Protein AF-A0A519LSH7-F1 (afdb_monomer)

Solvent-accessible surface area (backbone atoms only — not comparable to full-atom values): 10266 Å² total; per-residue (Å²): 122,72,65,65,55,64,77,42,41,69,60,54,48,50,54,48,48,67,55,49,52,58,50,48,66,67,56,70,69,52,74,64,78,77,59,68,81,57,55,73,75,47,74,53,95,90,42,74,41,29,46,61,58,48,53,51,51,38,50,55,50,48,53,52,47,42,74,76,41,78,84,62,64,66,69,61,57,72,27,73,67,44,49,47,54,42,46,54,48,53,52,50,55,48,48,41,50,47,50,14,57,77,70,64,43,70,60,48,69,76,54,47,55,52,58,49,51,69,35,66,81,52,42,70,40,44,44,96,89,69,48,72,40,66,66,63,48,41,53,59,36,41,74,73,79,34,49,62,69,57,49,51,50,50,54,34,50,51,56,13,34,51,48,46,55,50,50,53,61,58,53,72,71,65,74,72,85,126

Foldseek 3Di:
DVVVCVVCVVVVVVVVVVVPPVVCVVPVPPPCVPPPVFDFPDDDPNDTDGPVNLVVQLVVVLVVCCVVPVPDDVCVSPDPVNSVVSVVVVNVLRNLLVVLVVVVLFQDPVNLVVVLCV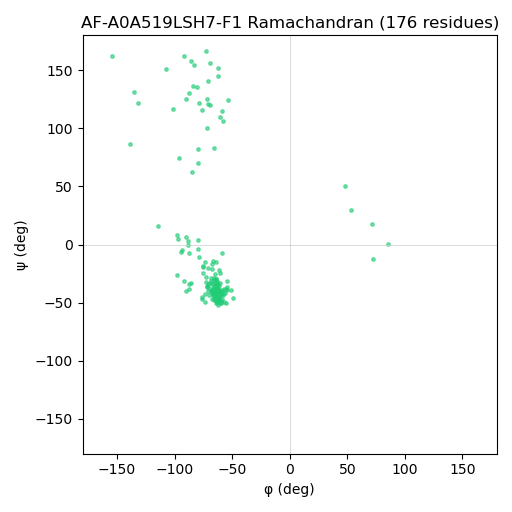PVLQVVQQDPVRDGDPVSCQVVQVVVVDGPVRVSVVSRSVSSSVVSVVVVVVVVPVPPPD

Sequence (178 aa):
MFESIRKHSKIVMILLFLLIIPSFVLVGIDSNYFSEKSPVVARVDGHKINQTDWDNAHRMETDRIRAQSPTVDPKLLDSPQSRYSTLERLVRDRVLAAAAKDMHLVTSDARLARSLQEIPAIAGLKRADGTLDAEAYRALVGSQGLTPEGFEANVRRDLSVNQVMGGVMGSAFGTDAQ

pLDDT: mean 83.53, std 12.82, range [38.56, 96.06]

Mean predicted aligned error: 13.18 Å

Radius of gyration: 25.99 Å; Cα contacts (8 Å, |Δi|>4): 100; chains: 1; bounding box: 46×79×68 Å

Secondary structure (DSSP, 8-state):
-HHHHHHTHHHHHHHHHHHHHHHHHHHTT-GGGG---PPEEEEETTEEEEHHHHHHHHHHHHHHHHHH-TTS-HHHHTSHHHHHHHHHHHHHHHHHHHHHHHTT-PPPHHHHHHHHHHSHHHHTTB-TTS-B-HHHHHHHHHTTT--HHHHHHHHHHHHHHHHHHHHHHHHTT-----

Structure (mmCIF, N/CA/C/O backbone):
data_AF-A0A519LSH7-F1
#
_entry.id   AF-A0A519LSH7-F1
#
loop_
_atom_site.group_PDB
_atom_site.id
_atom_site.type_symbol
_atom_site.label_atom_id
_atom_site.label_alt_id
_atom_site.label_comp_id
_atom_site.label_asym_id
_atom_site.label_entity_id
_atom_site.label_seq_id
_atom_site.pdbx_PDB_ins_code
_atom_site.Cartn_x
_atom_site.Cartn_y
_atom_site.Cartn_z
_atom_site.occupancy
_atom_site.B_iso_or_equiv
_atom_site.auth_seq_id
_atom_site.auth_comp_id
_atom_site.auth_asym_id
_atom_site.auth_atom_id
_atom_site.pdbx_PDB_model_num
ATOM 1 N N . MET A 1 1 ? 10.181 36.852 -50.517 1.00 54.78 1 MET A N 1
ATOM 2 C CA . MET A 1 1 ? 9.731 35.534 -50.005 1.00 54.78 1 MET A CA 1
ATOM 3 C C . MET A 1 1 ? 9.126 35.637 -48.601 1.00 54.78 1 MET A C 1
ATOM 5 O O . MET A 1 1 ? 8.050 35.096 -48.396 1.00 54.78 1 MET A O 1
ATOM 9 N N . PHE A 1 2 ? 9.719 36.401 -47.673 1.00 56.38 2 PHE A N 1
ATOM 10 C CA . PHE A 1 2 ? 9.177 36.600 -46.313 1.00 56.38 2 PHE A CA 1
ATOM 11 C C . PHE A 1 2 ? 7.958 37.553 -46.203 1.00 56.38 2 PHE A C 1
ATOM 13 O O . PHE A 1 2 ? 7.200 37.464 -45.239 1.00 56.38 2 PHE A O 1
ATOM 20 N N . GLU A 1 3 ? 7.699 38.404 -47.205 1.00 57.62 3 GLU A N 1
ATOM 21 C CA . GLU A 1 3 ? 6.577 39.366 -47.191 1.00 57.62 3 GLU A CA 1
ATOM 22 C C . GLU A 1 3 ? 5.185 38.718 -47.378 1.00 57.62 3 GLU A C 1
ATOM 24 O O . GLU A 1 3 ? 4.197 39.173 -46.801 1.00 57.62 3 GLU A O 1
ATOM 29 N N . SER A 1 4 ? 5.089 37.618 -48.144 1.00 58.78 4 SER A N 1
ATOM 30 C CA . SER A 1 4 ? 3.818 36.893 -48.360 1.00 58.78 4 SER A CA 1
ATOM 31 C C . SER A 1 4 ? 3.317 36.186 -47.098 1.00 58.78 4 SER A C 1
ATOM 33 O O . SER A 1 4 ? 2.109 36.111 -46.879 1.00 58.78 4 SER A O 1
ATOM 35 N N . ILE A 1 5 ? 4.234 35.737 -46.235 1.00 58.78 5 ILE A N 1
ATOM 36 C CA . ILE A 1 5 ? 3.901 35.094 -44.956 1.00 58.78 5 ILE A CA 1
ATOM 37 C C . ILE A 1 5 ? 3.335 36.129 -43.976 1.00 58.78 5 ILE A C 1
ATOM 39 O O . ILE A 1 5 ? 2.343 35.859 -43.303 1.00 58.78 5 ILE A O 1
ATOM 43 N N . ARG A 1 6 ? 3.891 37.350 -43.937 1.00 62.34 6 ARG A N 1
ATOM 44 C CA . ARG A 1 6 ? 3.362 38.432 -43.085 1.00 62.34 6 ARG A CA 1
ATOM 45 C C . ARG A 1 6 ? 1.983 38.917 -43.532 1.00 62.34 6 ARG A C 1
ATOM 47 O O . ARG A 1 6 ? 1.118 39.111 -42.682 1.00 62.34 6 ARG A O 1
ATOM 54 N N . LYS A 1 7 ? 1.748 39.062 -44.842 1.00 64.50 7 LYS A N 1
ATOM 55 C CA . LYS A 1 7 ? 0.485 39.600 -45.382 1.00 64.50 7 LYS A CA 1
ATOM 56 C C . LYS A 1 7 ? -0.724 38.672 -45.178 1.00 64.50 7 LYS A C 1
ATOM 58 O O . LYS A 1 7 ? -1.836 39.165 -45.016 1.00 64.50 7 LYS A O 1
ATOM 63 N N . HIS A 1 8 ? -0.515 37.354 -45.111 1.00 64.69 8 HIS A N 1
ATOM 64 C CA . HIS A 1 8 ? -1.579 36.363 -44.871 1.00 64.69 8 HIS A CA 1
ATOM 65 C C . HIS A 1 8 ? -1.445 35.609 -43.539 1.00 64.69 8 HIS A C 1
ATOM 67 O O . HIS A 1 8 ? -2.131 34.610 -43.332 1.00 64.69 8 HIS A O 1
ATOM 73 N N . SER A 1 9 ? -0.623 36.109 -42.609 1.00 71.00 9 SER A N 1
ATOM 74 C CA . SER A 1 9 ? -0.296 35.445 -41.337 1.00 71.00 9 SER A CA 1
ATOM 75 C C . SER A 1 9 ? -1.533 34.998 -40.542 1.00 71.00 9 SER A C 1
ATOM 77 O O . SER A 1 9 ? -1.563 33.884 -40.034 1.00 71.00 9 SER A O 1
ATOM 79 N N . LYS A 1 10 ? -2.615 35.794 -40.520 1.00 74.81 10 LYS A N 1
ATOM 80 C CA . LYS A 1 10 ? -3.874 35.406 -39.852 1.00 74.81 10 LYS A CA 1
ATOM 81 C C . LYS A 1 10 ? -4.586 34.225 -40.522 1.00 74.81 10 LYS A C 1
ATOM 83 O O . LYS A 1 10 ? -5.117 33.375 -39.822 1.00 74.81 10 LYS A O 1
ATOM 88 N N . ILE A 1 11 ? -4.595 34.161 -41.853 1.00 81.75 11 ILE A N 1
ATOM 89 C CA . ILE A 1 11 ? -5.261 33.086 -42.609 1.00 81.75 11 ILE A CA 1
ATOM 90 C C . ILE A 1 11 ? -4.449 31.796 -42.491 1.00 81.75 11 ILE A C 1
ATOM 92 O O . ILE A 1 11 ? -5.011 30.736 -42.238 1.00 81.75 11 ILE A O 1
ATOM 96 N N . VAL A 1 12 ? -3.121 31.906 -42.594 1.00 81.56 12 VAL A N 1
ATOM 97 C CA . VAL A 1 12 ? -2.200 30.787 -42.363 1.00 81.56 12 VAL A CA 1
ATOM 98 C C . VAL A 1 12 ? -2.338 30.277 -40.929 1.00 81.56 12 VAL A C 1
ATOM 100 O O . VAL A 1 12 ? -2.448 29.076 -40.731 1.00 81.56 12 VAL A O 1
ATOM 103 N N . MET A 1 13 ? -2.419 31.170 -39.939 1.00 78.62 13 MET A N 1
ATOM 104 C CA . MET A 1 13 ? -2.617 30.811 -38.534 1.00 78.62 13 MET A CA 1
ATOM 105 C C . MET A 1 13 ? -3.955 30.106 -38.295 1.00 78.62 13 MET A C 1
ATOM 107 O O . MET A 1 13 ? -3.967 29.097 -37.603 1.00 78.62 13 MET A O 1
ATOM 111 N N . ILE A 1 14 ? -5.058 30.583 -38.887 1.00 84.88 14 ILE A N 1
ATOM 112 C CA . ILE A 1 14 ? -6.377 29.932 -38.783 1.00 84.88 14 ILE A CA 1
ATOM 113 C C . ILE A 1 14 ? -6.346 28.537 -39.413 1.00 84.88 14 ILE A C 1
ATOM 115 O O . ILE A 1 14 ? -6.829 27.588 -38.802 1.00 84.88 14 ILE A O 1
ATOM 119 N N . LEU A 1 15 ? -5.750 28.393 -40.599 1.00 85.44 15 LEU A N 1
ATOM 120 C CA . LEU A 1 15 ? -5.627 27.104 -41.282 1.00 85.44 15 LEU A CA 1
ATOM 121 C C . LEU A 1 15 ? -4.774 26.124 -40.463 1.00 85.44 15 LEU A C 1
ATOM 123 O O . LEU A 1 15 ? -5.136 24.961 -40.313 1.00 85.44 15 LEU A O 1
ATOM 127 N N . LEU A 1 16 ? -3.683 26.610 -39.869 1.00 82.44 16 LEU A N 1
ATOM 128 C CA . LEU A 1 16 ? -2.799 25.821 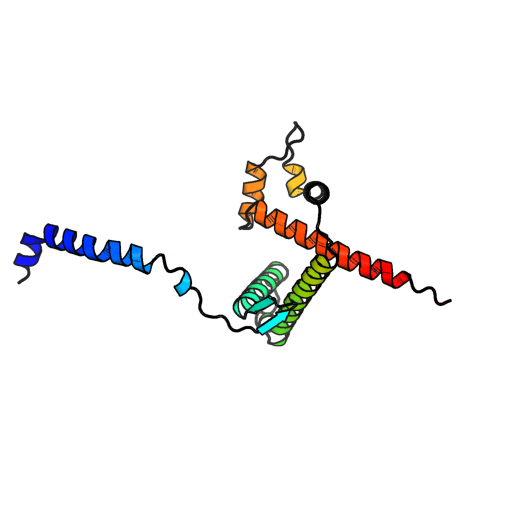-39.013 1.00 82.44 16 LEU A CA 1
ATOM 129 C C . LEU A 1 16 ? -3.502 25.403 -37.709 1.00 82.44 16 LEU A C 1
ATOM 131 O O . LEU A 1 16 ? -3.392 24.252 -37.299 1.00 82.44 16 LEU A O 1
ATOM 135 N N . PHE A 1 17 ? -4.298 26.292 -37.106 1.00 83.75 17 PHE A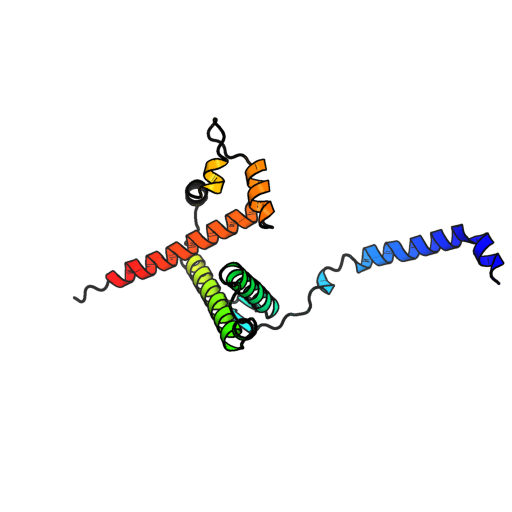 N 1
ATOM 136 C CA . PHE A 1 17 ? -5.130 25.982 -35.936 1.00 83.75 17 PHE A CA 1
ATOM 137 C C . PHE A 1 17 ? -6.189 24.920 -36.251 1.00 83.75 17 PHE A C 1
ATOM 139 O O . PHE A 1 17 ? -6.361 23.968 -35.489 1.00 83.75 17 PHE A O 1
ATOM 146 N N . LEU A 1 18 ? -6.862 25.061 -37.397 1.00 86.94 18 LEU A N 1
ATOM 147 C CA . LEU A 1 18 ? -7.872 24.121 -37.881 1.00 86.94 18 LEU A CA 1
ATOM 148 C C . LEU A 1 18 ? -7.272 22.747 -38.209 1.00 86.94 18 LEU A C 1
ATOM 150 O O . LEU A 1 18 ? -7.986 21.757 -38.171 1.00 86.94 18 LEU A O 1
ATOM 154 N N . LEU A 1 19 ? -5.979 22.667 -38.524 1.00 85.19 19 LEU A N 1
ATOM 155 C CA . LEU A 1 19 ? -5.299 21.405 -38.817 1.00 85.19 19 LEU A CA 1
ATOM 156 C C . LEU A 1 19 ? -4.748 20.736 -37.547 1.00 85.19 19 LEU A C 1
ATOM 158 O O . LEU A 1 19 ? -4.845 19.520 -37.396 1.00 85.19 19 LEU A O 1
ATOM 162 N N . ILE A 1 20 ? -4.217 21.521 -36.606 1.00 83.38 20 ILE A N 1
ATOM 163 C CA . ILE A 1 20 ? -3.620 21.010 -35.365 1.00 83.38 20 ILE A CA 1
ATOM 164 C C . ILE A 1 20 ? -4.685 20.512 -34.383 1.00 83.38 20 ILE A C 1
ATOM 166 O O . ILE A 1 20 ? -4.563 19.400 -33.873 1.00 83.38 20 ILE A O 1
ATOM 170 N N . ILE A 1 21 ? -5.734 21.298 -34.112 1.00 82.88 21 ILE A N 1
ATOM 171 C CA . ILE A 1 21 ? -6.714 20.955 -33.065 1.00 82.88 21 ILE A CA 1
ATOM 172 C C . ILE A 1 21 ? -7.410 19.611 -33.330 1.00 82.88 21 ILE A C 1
ATOM 174 O O . ILE A 1 21 ? -7.419 18.779 -32.421 1.00 82.88 21 ILE A O 1
ATOM 178 N N . PRO A 1 22 ? -7.940 19.326 -34.535 1.00 81.62 22 PRO A N 1
ATOM 179 C CA . PRO A 1 22 ? -8.560 18.034 -34.808 1.00 81.62 22 PRO A CA 1
ATOM 180 C C . PRO A 1 22 ? -7.563 16.882 -34.711 1.00 81.62 22 PRO A C 1
ATOM 182 O O . PRO A 1 22 ? -7.931 15.811 -34.247 1.00 81.62 22 PRO A O 1
ATOM 185 N N . SER A 1 23 ? -6.293 17.096 -35.070 1.00 79.31 23 SER A N 1
ATOM 186 C CA . SER A 1 23 ? -5.260 16.070 -34.913 1.00 79.31 23 SER A CA 1
ATOM 187 C C . SER A 1 23 ? -5.028 15.715 -33.441 1.00 79.31 23 SER A C 1
ATOM 189 O O . SER A 1 23 ? -4.897 14.538 -33.125 1.00 79.31 23 SER A O 1
ATOM 191 N N . PHE A 1 24 ? -5.024 16.692 -32.526 1.00 75.94 24 PHE A N 1
ATOM 192 C CA . PHE A 1 24 ? -4.898 16.429 -31.085 1.00 75.94 24 PHE A CA 1
ATOM 193 C C . PHE A 1 24 ? -6.163 15.813 -30.482 1.00 75.94 24 PHE A C 1
ATOM 195 O O . PHE A 1 24 ? -6.058 14.954 -29.611 1.00 75.94 24 PHE A O 1
ATOM 202 N N . VAL A 1 25 ? -7.349 16.203 -30.955 1.00 74.25 25 VAL A N 1
ATOM 203 C CA . VAL A 1 25 ? -8.622 15.622 -30.501 1.00 74.25 25 VAL A CA 1
ATOM 204 C C . VAL A 1 25 ? -8.825 14.205 -31.034 1.00 74.25 25 VAL A C 1
ATOM 206 O O . VAL A 1 25 ? -9.483 13.432 -30.364 1.00 74.25 25 VAL A O 1
ATOM 209 N N . LEU A 1 26 ? -8.270 13.838 -32.194 1.00 71.19 26 LEU A N 1
ATOM 210 C CA . LEU A 1 26 ? -8.368 12.478 -32.741 1.00 71.19 26 LEU A CA 1
ATOM 211 C C . LEU A 1 26 ? -7.261 11.544 -32.226 1.00 71.19 26 LEU A C 1
ATOM 213 O O . LEU A 1 26 ? -7.519 10.362 -32.036 1.00 71.19 26 LEU A O 1
ATOM 217 N N . VAL A 1 27 ? -6.049 12.055 -31.978 1.00 68.94 27 VAL A N 1
ATOM 218 C CA . VAL A 1 27 ? -4.899 11.250 -31.512 1.00 68.94 27 VAL A CA 1
ATOM 219 C C . VAL A 1 27 ? -4.786 11.215 -29.979 1.00 68.94 27 VAL A C 1
ATOM 221 O O . VAL A 1 27 ? -4.356 10.214 -29.418 1.00 68.94 27 VAL A O 1
ATOM 224 N N . GLY A 1 28 ? -5.187 12.274 -29.268 1.00 56.06 28 GLY A N 1
ATOM 225 C CA . GLY A 1 28 ? -4.998 12.406 -27.814 1.00 56.06 28 GLY A CA 1
ATOM 226 C C . GLY A 1 28 ? -5.991 11.638 -26.932 1.00 56.06 28 GLY A C 1
ATOM 227 O O . GLY A 1 28 ? -5.772 11.533 -25.729 1.00 56.06 28 GLY A O 1
ATOM 228 N N . ILE A 1 29 ? -7.069 11.101 -27.507 1.00 59.69 29 ILE A N 1
ATOM 229 C CA . ILE A 1 29 ? -8.067 10.256 -26.815 1.00 59.69 29 ILE A CA 1
ATOM 230 C C . ILE A 1 29 ? -7.780 8.763 -26.949 1.00 59.69 29 ILE A C 1
ATOM 232 O O . ILE A 1 29 ? -8.451 7.961 -26.300 1.00 59.69 29 ILE A O 1
ATOM 236 N N . ASP A 1 30 ? -6.784 8.379 -27.749 1.00 50.44 30 ASP A N 1
ATOM 237 C CA . ASP A 1 30 ? -6.386 6.984 -27.864 1.00 50.44 30 ASP A CA 1
ATOM 238 C C . ASP A 1 30 ? -5.511 6.611 -26.656 1.00 50.44 30 ASP A C 1
ATOM 240 O O . ASP A 1 30 ? -4.278 6.618 -26.678 1.00 50.44 30 ASP A O 1
ATOM 244 N N . SER A 1 31 ? -6.184 6.306 -25.545 1.00 54.75 31 SER A N 1
ATOM 245 C CA . SER A 1 31 ? -5.594 5.835 -24.285 1.00 54.75 31 SER A CA 1
ATOM 246 C C . SER A 1 31 ? -4.786 4.536 -24.438 1.00 54.75 31 SER A C 1
ATOM 248 O O . SER A 1 31 ? -4.068 4.139 -23.519 1.00 54.75 31 SER A O 1
ATOM 250 N N . ASN A 1 32 ? -4.831 3.905 -25.615 1.00 55.44 32 ASN A N 1
ATOM 251 C CA . ASN A 1 32 ? -4.043 2.731 -25.965 1.00 55.44 32 ASN A CA 1
ATOM 252 C C . ASN A 1 32 ? -2.556 3.008 -26.227 1.00 55.44 32 ASN A C 1
ATOM 254 O O . ASN A 1 32 ? -1.775 2.058 -26.198 1.00 55.44 32 ASN A O 1
ATOM 258 N N . TYR A 1 33 ? -2.123 4.259 -26.425 1.00 53.94 33 TYR A N 1
ATOM 259 C CA . TYR A 1 33 ? -0.692 4.559 -26.602 1.00 53.94 33 TYR A CA 1
ATOM 260 C C . TYR A 1 33 ? 0.151 4.312 -25.339 1.00 53.94 33 TYR A C 1
ATOM 262 O O . TYR A 1 33 ? 1.351 4.076 -25.448 1.00 53.94 33 TYR A O 1
ATOM 270 N N . PHE A 1 34 ? -0.465 4.292 -24.149 1.00 53.97 34 PHE A N 1
ATOM 271 C CA . PHE A 1 34 ? 0.206 3.926 -22.893 1.00 53.97 34 PHE A CA 1
ATOM 272 C C . PHE A 1 34 ? 0.168 2.422 -22.587 1.00 53.97 34 PHE A C 1
ATOM 274 O O . PHE A 1 34 ? 0.736 1.984 -21.587 1.00 53.97 34 PHE A O 1
ATOM 281 N N . SER A 1 35 ? -0.457 1.605 -23.441 1.00 55.53 35 SER A N 1
ATOM 282 C CA . SER A 1 35 ? -0.381 0.147 -23.339 1.00 55.53 35 SER A CA 1
ATOM 283 C C . SER A 1 35 ? 0.880 -0.359 -24.037 1.00 55.53 35 SER A C 1
ATOM 285 O O . SER A 1 35 ? 0.834 -1.133 -24.995 1.00 55.53 35 SER A O 1
ATOM 287 N N . GLU A 1 36 ? 2.045 0.046 -23.535 1.00 56.03 36 GLU A N 1
ATOM 288 C CA . GLU A 1 36 ? 3.209 -0.814 -23.693 1.00 56.03 36 GLU A CA 1
ATOM 289 C C . GLU A 1 36 ? 2.825 -2.134 -23.008 1.00 56.03 36 GLU A C 1
ATOM 291 O O . GLU A 1 36 ? 2.489 -2.152 -21.821 1.00 56.03 36 GLU A O 1
ATOM 296 N N . LYS A 1 37 ? 2.712 -3.227 -23.778 1.00 66.12 37 LYS A N 1
ATOM 297 C CA . LYS A 1 37 ? 2.317 -4.544 -23.259 1.00 66.12 37 LYS A CA 1
ATOM 298 C C . LYS A 1 37 ? 3.412 -5.037 -22.319 1.00 66.12 37 LYS A C 1
ATOM 300 O O . LYS A 1 37 ? 4.294 -5.787 -22.725 1.00 66.12 37 LYS A O 1
ATOM 305 N N . SER A 1 38 ? 3.353 -4.582 -21.073 1.00 78.94 38 SER A N 1
ATOM 306 C CA . SER A 1 38 ? 4.258 -4.977 -20.009 1.00 78.94 38 SER A CA 1
ATOM 307 C C . SER A 1 38 ? 4.254 -6.506 -19.909 1.00 78.94 38 SER A C 1
ATOM 309 O O . SER A 1 38 ? 3.171 -7.102 -19.825 1.00 78.94 38 SER A O 1
ATOM 311 N N . PRO A 1 39 ? 5.419 -7.171 -20.003 1.00 89.50 39 PRO A N 1
ATOM 312 C CA . PRO A 1 39 ? 5.473 -8.624 -20.025 1.00 89.50 39 PRO A CA 1
ATOM 313 C C . PRO A 1 39 ? 4.931 -9.203 -18.717 1.00 89.50 39 PRO A C 1
ATOM 315 O O . PRO A 1 39 ? 5.102 -8.634 -17.640 1.00 89.50 39 PRO A O 1
ATOM 318 N N . VAL A 1 40 ? 4.258 -10.348 -18.814 1.00 92.12 40 VAL A N 1
ATOM 319 C CA . VAL A 1 40 ? 3.707 -11.047 -17.648 1.00 92.12 40 VAL A CA 1
ATOM 320 C C . VAL A 1 40 ? 4.832 -11.809 -16.961 1.00 92.12 40 VAL A C 1
ATOM 322 O O . VAL A 1 40 ? 5.447 -12.672 -17.583 1.00 92.12 40 VAL A O 1
ATOM 325 N N . VAL A 1 41 ? 5.066 -11.522 -15.683 1.00 93.19 41 VAL A N 1
ATOM 326 C CA . VAL A 1 41 ? 6.116 -12.167 -14.879 1.00 93.19 41 VAL A CA 1
ATOM 327 C C . VAL A 1 41 ? 5.578 -13.300 -14.012 1.00 93.19 41 VAL A C 1
ATOM 329 O O . VAL A 1 41 ? 6.302 -14.240 -13.705 1.00 93.19 41 VAL A O 1
ATOM 332 N N . ALA A 1 42 ? 4.295 -13.248 -13.648 1.00 92.25 42 ALA A N 1
ATOM 333 C CA . ALA A 1 42 ? 3.615 -14.305 -12.908 1.00 92.25 42 ALA A CA 1
ATOM 334 C C . ALA A 1 42 ? 2.103 -14.289 -13.179 1.00 92.25 42 ALA A C 1
ATOM 336 O O . ALA A 1 42 ? 1.538 -13.294 -13.642 1.00 92.25 42 ALA A O 1
ATOM 337 N N . ARG A 1 43 ? 1.422 -15.397 -12.876 1.00 92.69 43 ARG A N 1
ATOM 338 C CA . ARG A 1 43 ? -0.040 -15.494 -12.929 1.00 92.69 43 ARG A CA 1
ATOM 339 C C . ARG A 1 43 ? -0.556 -16.206 -11.684 1.00 92.69 43 ARG A C 1
ATOM 341 O O . ARG A 1 43 ? -0.074 -17.282 -11.355 1.00 92.69 43 ARG A O 1
ATOM 348 N N . VAL A 1 44 ? -1.559 -15.621 -11.039 1.00 92.38 44 VAL A N 1
ATOM 349 C CA . VAL A 1 44 ? -2.202 -16.156 -9.833 1.00 92.38 44 VAL A CA 1
ATOM 350 C C . VAL A 1 44 ? -3.709 -16.107 -10.032 1.00 92.38 44 VAL A C 1
ATOM 352 O O . VAL A 1 44 ? -4.247 -15.033 -10.291 1.00 92.38 44 VAL A O 1
ATOM 355 N N . ASP A 1 45 ? -4.382 -17.257 -9.945 1.00 89.06 45 ASP A N 1
ATOM 356 C CA . ASP A 1 45 ? -5.841 -17.362 -10.116 1.00 89.06 45 ASP A CA 1
ATOM 357 C C . ASP A 1 45 ? -6.352 -16.610 -11.370 1.00 89.06 45 ASP A C 1
ATOM 359 O O . ASP A 1 45 ? -7.166 -15.692 -11.317 1.00 89.06 45 ASP A O 1
ATOM 363 N N . GLY A 1 46 ? -5.729 -16.868 -12.525 1.00 86.75 46 GLY A N 1
ATOM 364 C CA . GLY A 1 46 ? -6.062 -16.192 -13.788 1.00 86.75 46 GLY A CA 1
ATOM 365 C C . GLY A 1 46 ? -5.626 -14.720 -13.906 1.00 86.75 46 GLY A C 1
ATOM 366 O O . GLY A 1 46 ? -5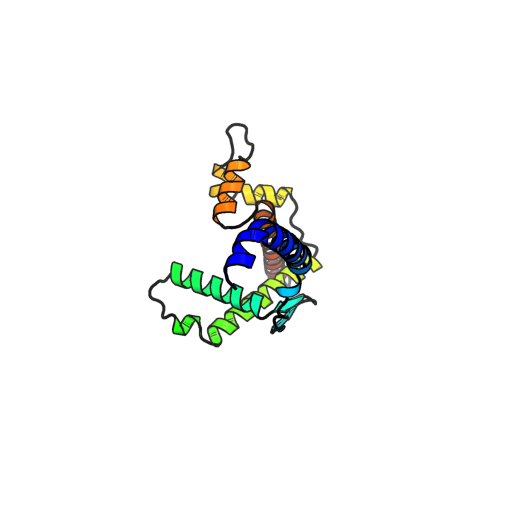.579 -14.197 -15.022 1.00 86.75 46 GLY A O 1
ATOM 367 N N . HIS A 1 47 ? -5.215 -14.065 -12.817 1.00 88.44 47 HIS A N 1
ATOM 368 C CA . HIS A 1 47 ? -4.756 -12.677 -12.814 1.00 88.44 47 HIS A CA 1
ATOM 369 C C . HIS A 1 47 ? -3.263 -12.589 -13.107 1.00 88.44 47 HIS A C 1
ATOM 371 O O . HIS A 1 47 ? -2.448 -13.289 -12.510 1.00 88.44 47 HIS A O 1
ATOM 377 N N . LYS A 1 48 ? -2.908 -11.724 -14.055 1.00 92.06 48 LYS A N 1
ATOM 378 C CA . LYS A 1 48 ? -1.525 -11.493 -14.473 1.00 92.06 48 LYS A CA 1
ATOM 379 C C . LYS A 1 48 ? -0.870 -10.483 -13.534 1.00 92.06 48 LYS A C 1
ATOM 381 O O . LYS A 1 48 ? -1.486 -9.470 -13.219 1.00 92.06 48 LYS A O 1
ATOM 386 N N . ILE A 1 49 ? 0.365 -10.763 -13.138 1.00 92.38 49 ILE A N 1
ATOM 387 C CA . ILE A 1 49 ? 1.287 -9.792 -12.550 1.00 92.38 49 ILE A CA 1
ATOM 388 C C . ILE A 1 49 ? 2.238 -9.402 -13.675 1.00 92.38 49 ILE A C 1
ATOM 390 O O . ILE A 1 49 ? 2.934 -10.266 -14.218 1.00 92.38 49 ILE A O 1
ATOM 394 N N . ASN A 1 50 ? 2.219 -8.134 -14.070 1.00 94.50 50 ASN A N 1
ATOM 395 C CA . ASN A 1 50 ? 3.078 -7.635 -15.136 1.00 94.50 50 ASN A CA 1
ATOM 396 C C . ASN A 1 50 ? 4.387 -7.090 -14.561 1.00 94.50 50 ASN A C 1
ATOM 398 O O . ASN A 1 50 ? 4.481 -6.770 -13.375 1.00 94.50 50 ASN A O 1
ATOM 402 N N . GLN A 1 51 ? 5.391 -6.940 -15.417 1.00 92.19 51 GLN A N 1
ATOM 403 C CA . GLN A 1 51 ? 6.686 -6.368 -15.057 1.00 92.19 51 GLN A CA 1
ATOM 404 C C . GLN A 1 51 ? 6.533 -4.986 -14.408 1.00 92.19 51 GLN A C 1
ATOM 406 O O . GLN A 1 51 ? 7.170 -4.701 -13.402 1.00 92.19 51 GLN A O 1
ATOM 411 N N . THR A 1 52 ? 5.607 -4.167 -14.907 1.00 92.62 52 THR A N 1
ATOM 412 C CA . THR A 1 52 ? 5.318 -2.834 -14.358 1.00 92.62 52 THR A CA 1
ATOM 413 C C . THR A 1 52 ? 4.759 -2.901 -12.937 1.00 92.62 52 THR A C 1
ATOM 415 O O . THR A 1 52 ? 5.130 -2.081 -12.100 1.00 92.62 52 THR A O 1
ATOM 418 N N . ASP A 1 53 ? 3.903 -3.883 -12.639 1.00 92.00 53 ASP A N 1
ATOM 419 C CA . ASP A 1 53 ? 3.352 -4.078 -11.292 1.00 92.00 53 ASP A CA 1
ATOM 420 C C . ASP A 1 53 ? 4.468 -4.452 -10.314 1.00 92.00 53 ASP A C 1
ATOM 422 O O . ASP A 1 53 ? 4.557 -3.910 -9.210 1.00 92.00 53 ASP A O 1
ATOM 426 N N . TRP A 1 54 ? 5.357 -5.343 -10.753 1.00 94.69 54 TRP A N 1
ATOM 427 C CA . TRP A 1 54 ? 6.512 -5.768 -9.977 1.00 94.69 54 TRP A CA 1
ATOM 428 C C . TRP A 1 54 ? 7.511 -4.633 -9.739 1.00 94.69 54 TRP A C 1
ATOM 430 O O . TRP A 1 54 ? 7.905 -4.406 -8.595 1.00 94.69 54 TRP A O 1
ATOM 440 N N . ASP A 1 55 ? 7.869 -3.875 -10.776 1.00 93.62 55 ASP A N 1
ATOM 441 C CA . ASP A 1 55 ? 8.794 -2.746 -10.660 1.00 93.62 55 ASP A CA 1
ATOM 442 C C . ASP A 1 55 ? 8.238 -1.644 -9.750 1.00 93.62 55 ASP A C 1
ATOM 444 O O . ASP A 1 55 ? 8.972 -1.082 -8.934 1.00 93.62 55 ASP A O 1
ATOM 448 N N . ASN A 1 56 ? 6.936 -1.356 -9.837 1.00 93.50 56 ASN A N 1
ATOM 449 C CA . ASN A 1 56 ? 6.285 -0.391 -8.955 1.00 93.50 56 ASN A CA 1
ATOM 450 C C . ASN A 1 56 ? 6.277 -0.872 -7.500 1.00 93.50 56 ASN A C 1
ATOM 452 O O . ASN A 1 56 ? 6.631 -0.104 -6.606 1.00 93.50 56 ASN A O 1
ATOM 456 N N . ALA A 1 57 ? 5.936 -2.139 -7.253 1.00 93.44 57 ALA A N 1
ATOM 457 C CA . ALA A 1 57 ? 5.967 -2.704 -5.907 1.00 93.44 57 ALA A CA 1
ATOM 458 C C . ALA A 1 57 ? 7.378 -2.708 -5.314 1.00 93.44 57 ALA A C 1
ATOM 460 O O . ALA A 1 57 ? 7.548 -2.417 -4.131 1.00 93.44 57 ALA A O 1
ATOM 461 N N . HIS A 1 58 ? 8.385 -3.000 -6.138 1.00 96.06 58 HIS A N 1
ATOM 462 C CA . HIS A 1 58 ? 9.779 -2.996 -5.719 1.00 96.06 58 HIS A CA 1
ATOM 463 C C . HIS A 1 58 ? 10.248 -1.587 -5.369 1.00 96.06 58 HIS A C 1
ATOM 465 O O . HIS A 1 58 ? 10.859 -1.383 -4.32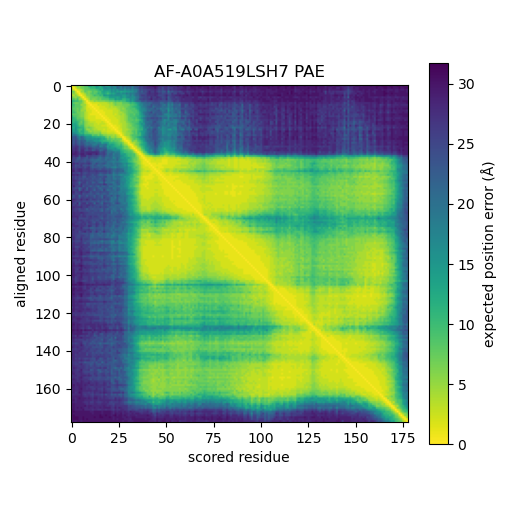5 1.00 96.06 58 HIS A O 1
ATOM 471 N N . ARG A 1 59 ? 9.890 -0.594 -6.193 1.00 93.88 59 ARG A N 1
ATOM 472 C CA . ARG A 1 59 ? 10.170 0.816 -5.908 1.00 93.88 59 ARG A CA 1
ATOM 473 C C . ARG A 1 59 ? 9.572 1.239 -4.567 1.00 93.88 59 ARG A C 1
ATOM 475 O O . ARG A 1 59 ? 10.293 1.774 -3.735 1.00 93.88 59 ARG A O 1
ATOM 482 N N . MET A 1 60 ? 8.292 0.943 -4.336 1.00 92.44 60 MET A N 1
ATOM 483 C CA . MET A 1 60 ? 7.610 1.282 -3.082 1.00 92.44 60 MET A CA 1
ATOM 484 C C . MET A 1 60 ? 8.259 0.619 -1.859 1.00 92.44 60 MET A C 1
ATOM 486 O O . MET A 1 60 ? 8.411 1.263 -0.823 1.00 92.44 60 MET A O 1
ATOM 490 N N . GLU A 1 61 ? 8.647 -0.654 -1.973 1.00 92.00 61 GLU A N 1
ATOM 491 C CA . GLU A 1 61 ? 9.321 -1.389 -0.896 1.00 92.00 61 GLU A CA 1
ATOM 492 C C . GLU A 1 61 ? 10.679 -0.765 -0.568 1.00 92.00 61 GLU A C 1
ATOM 494 O O . GLU A 1 61 ? 10.979 -0.442 0.580 1.00 92.00 61 GLU A O 1
ATOM 499 N N . THR A 1 62 ? 11.480 -0.528 -1.599 1.00 93.62 62 THR A N 1
ATOM 500 C CA . THR A 1 62 ? 12.802 0.073 -1.482 1.00 93.62 62 THR A CA 1
ATOM 501 C C . THR A 1 62 ? 12.720 1.493 -0.910 1.00 93.62 62 THR A C 1
ATOM 503 O O . THR A 1 62 ? 13.493 1.835 -0.015 1.00 93.62 62 THR A O 1
ATOM 506 N N . ASP A 1 63 ? 11.761 2.310 -1.350 1.00 92.19 63 ASP A N 1
ATOM 507 C CA . ASP A 1 63 ? 11.543 3.661 -0.819 1.00 92.19 63 ASP A CA 1
ATOM 508 C C . ASP A 1 63 ? 11.139 3.626 0.662 1.00 92.19 63 ASP A C 1
ATOM 510 O O . ASP A 1 63 ? 11.658 4.407 1.465 1.00 92.19 63 ASP A O 1
ATOM 514 N N . ARG A 1 64 ? 10.286 2.671 1.059 1.00 91.12 64 ARG A N 1
ATOM 515 C CA . ARG A 1 64 ? 9.928 2.443 2.465 1.00 91.12 64 ARG A CA 1
ATOM 516 C C . ARG A 1 64 ? 11.146 2.056 3.303 1.00 91.12 64 ARG A C 1
ATOM 518 O O . ARG A 1 64 ? 11.333 2.617 4.381 1.00 91.12 64 ARG A O 1
ATOM 525 N N . ILE A 1 65 ? 11.974 1.128 2.823 1.00 92.38 65 ILE A N 1
ATOM 526 C CA . ILE A 1 65 ? 13.182 0.695 3.538 1.00 92.38 65 ILE A CA 1
ATOM 527 C C . ILE A 1 65 ? 14.151 1.867 3.701 1.00 92.38 65 ILE A C 1
ATOM 529 O O . ILE A 1 65 ? 14.644 2.089 4.803 1.00 92.38 65 ILE A O 1
ATOM 533 N N . ARG A 1 66 ? 14.376 2.667 2.651 1.00 91.31 66 ARG A N 1
ATOM 534 C CA . ARG A 1 66 ? 15.236 3.860 2.733 1.00 91.31 66 ARG A CA 1
ATOM 535 C C . ARG A 1 66 ? 14.699 4.898 3.719 1.00 91.31 66 ARG A C 1
ATOM 537 O O . ARG A 1 66 ? 15.485 5.507 4.437 1.00 91.31 66 ARG A O 1
ATOM 544 N N . ALA A 1 67 ? 13.379 5.088 3.778 1.00 91.56 67 ALA A N 1
ATOM 545 C CA . ALA A 1 67 ? 12.753 6.001 4.734 1.00 91.56 67 ALA A CA 1
ATOM 546 C C . ALA A 1 67 ? 12.918 5.532 6.193 1.00 91.56 67 ALA A C 1
ATOM 548 O O . ALA A 1 67 ? 13.048 6.359 7.091 1.00 91.56 67 ALA A O 1
ATOM 549 N N . GLN A 1 68 ? 12.929 4.216 6.433 1.00 92.50 68 GLN A N 1
ATOM 550 C CA . GLN A 1 68 ? 13.091 3.625 7.768 1.00 92.50 68 GLN A CA 1
ATOM 551 C C . GLN A 1 68 ? 14.560 3.448 8.181 1.00 92.50 68 GLN A C 1
ATOM 553 O O . GLN A 1 68 ? 14.887 3.550 9.361 1.00 92.50 68 GLN A O 1
ATOM 558 N N . SER A 1 69 ? 15.448 3.176 7.225 1.00 91.38 69 SER A N 1
ATOM 559 C CA . SER A 1 69 ? 16.876 2.955 7.442 1.00 91.38 69 SER A CA 1
ATOM 560 C C . SER A 1 69 ? 17.696 3.639 6.339 1.00 91.38 69 SER A C 1
ATOM 562 O O . SER A 1 69 ? 18.066 3.012 5.344 1.00 91.38 69 SER A O 1
ATOM 564 N N . PRO A 1 70 ? 18.025 4.934 6.510 1.00 86.81 70 PRO A N 1
ATOM 565 C CA . PRO A 1 70 ? 18.782 5.698 5.514 1.00 86.81 70 PRO A CA 1
ATOM 566 C C . PRO A 1 70 ? 20.215 5.191 5.285 1.00 86.81 70 PRO A C 1
ATOM 568 O O . PRO A 1 70 ? 20.864 5.587 4.323 1.00 86.81 70 PRO A O 1
ATOM 571 N N . THR A 1 71 ? 20.729 4.346 6.182 1.00 90.25 71 THR A N 1
ATOM 572 C CA . THR A 1 71 ? 22.105 3.825 6.173 1.00 90.25 71 THR A CA 1
ATOM 573 C C . THR A 1 71 ? 22.284 2.561 5.334 1.00 90.25 71 THR A C 1
ATOM 575 O O . THR A 1 71 ? 23.406 2.078 5.200 1.00 90.25 71 THR A O 1
ATOM 578 N N . VAL A 1 72 ? 21.200 1.975 4.822 1.00 89.12 72 VAL A N 1
ATOM 579 C CA . VAL A 1 72 ? 21.252 0.742 4.028 1.00 89.12 72 VAL A CA 1
ATOM 580 C C . VAL A 1 72 ? 21.880 1.008 2.652 1.00 89.12 72 VAL A C 1
ATOM 582 O O . VAL A 1 72 ? 21.599 2.027 2.024 1.00 89.12 72 VAL A O 1
ATOM 585 N N . ASP A 1 73 ? 22.712 0.080 2.164 1.00 89.75 73 ASP A N 1
ATOM 586 C CA . ASP A 1 73 ? 23.324 0.186 0.832 1.00 89.75 73 ASP A CA 1
ATOM 587 C C . ASP A 1 73 ? 22.255 0.011 -0.270 1.00 89.75 73 ASP A C 1
ATOM 589 O O . ASP A 1 73 ? 21.647 -1.064 -0.362 1.00 89.75 73 ASP A O 1
ATOM 593 N N . PRO A 1 74 ? 22.042 1.014 -1.148 1.00 86.00 74 PRO A N 1
ATOM 594 C CA . PRO A 1 74 ? 21.092 0.916 -2.255 1.00 86.00 74 PRO A CA 1
ATOM 595 C C . PRO A 1 74 ? 21.323 -0.296 -3.164 1.00 86.00 74 PRO A C 1
ATOM 597 O O . PRO A 1 74 ? 20.362 -0.869 -3.674 1.00 86.00 74 PRO A O 1
ATOM 600 N N . LYS A 1 75 ? 22.575 -0.743 -3.333 1.00 89.00 75 LYS A N 1
ATOM 601 C CA . LYS A 1 75 ? 22.899 -1.892 -4.194 1.00 89.00 75 LYS A CA 1
ATOM 602 C C . LYS A 1 75 ? 22.329 -3.207 -3.674 1.00 89.00 75 LYS A C 1
ATOM 604 O O . LYS A 1 75 ? 22.041 -4.100 -4.468 1.00 89.00 75 LYS A O 1
ATOM 609 N N . LEU A 1 76 ? 22.166 -3.337 -2.357 1.00 89.50 76 LEU A N 1
ATOM 610 C CA . LEU A 1 76 ? 21.539 -4.516 -1.761 1.00 89.50 76 LEU A CA 1
ATOM 611 C C . LEU A 1 76 ? 20.033 -4.524 -2.028 1.00 89.50 76 LEU A C 1
ATOM 613 O O . LEU A 1 76 ? 19.466 -5.586 -2.296 1.00 89.50 76 LEU A O 1
ATOM 617 N N . LEU A 1 77 ? 19.405 -3.344 -2.020 1.00 90.19 77 LEU A N 1
ATOM 618 C CA . LEU A 1 77 ? 17.978 -3.198 -2.292 1.00 90.19 77 LEU A CA 1
ATOM 619 C C . LEU A 1 77 ? 17.627 -3.489 -3.750 1.00 90.19 77 LEU A C 1
ATOM 621 O O . LEU A 1 77 ? 16.585 -4.083 -3.984 1.00 90.19 77 LEU A O 1
ATOM 625 N N . ASP A 1 78 ? 18.506 -3.178 -4.702 1.00 90.00 78 ASP A N 1
ATOM 626 C CA . ASP A 1 78 ? 18.286 -3.457 -6.131 1.00 90.00 78 ASP A CA 1
ATOM 627 C C . ASP A 1 78 ? 18.814 -4.835 -6.587 1.00 90.00 78 ASP A C 1
ATOM 629 O O . ASP A 1 78 ? 18.799 -5.157 -7.779 1.00 90.00 78 ASP A O 1
ATOM 633 N N . SER A 1 79 ? 19.284 -5.674 -5.655 1.00 93.56 79 SER A N 1
ATOM 634 C CA . SER A 1 79 ? 19.800 -7.012 -5.969 1.00 93.56 79 SER A CA 1
ATOM 635 C C . SER A 1 79 ? 18.723 -7.930 -6.582 1.00 93.56 79 SER A C 1
ATOM 637 O O . SER A 1 79 ? 17.536 -7.798 -6.261 1.00 93.56 79 SER A O 1
ATOM 639 N N . PRO A 1 80 ? 19.099 -8.921 -7.420 1.00 92.06 80 PRO A N 1
ATOM 640 C CA . PRO A 1 80 ? 18.149 -9.899 -7.959 1.00 92.06 80 PRO A CA 1
ATOM 641 C C . PRO A 1 80 ? 17.341 -10.617 -6.871 1.00 92.06 80 PRO A C 1
ATOM 643 O O . PRO A 1 80 ? 16.152 -10.866 -7.047 1.00 92.06 80 PRO A O 1
ATOM 646 N N . GLN A 1 81 ? 17.966 -10.901 -5.726 1.00 92.12 81 GLN A N 1
ATOM 647 C CA . GLN A 1 81 ? 17.326 -11.518 -4.568 1.00 92.12 81 GLN A CA 1
ATOM 648 C C . GLN A 1 81 ? 16.263 -10.604 -3.944 1.00 92.12 81 GLN A C 1
ATOM 650 O O . GLN A 1 81 ? 15.178 -11.075 -3.612 1.00 92.12 81 GLN A O 1
ATOM 655 N N . SER A 1 82 ? 16.542 -9.305 -3.819 1.00 93.44 82 SER A N 1
ATOM 656 C CA . SER A 1 82 ? 15.589 -8.311 -3.300 1.00 93.44 82 SER A CA 1
ATOM 657 C C . SER A 1 82 ? 14.411 -8.078 -4.256 1.00 93.44 82 SER A C 1
ATOM 659 O O . SER A 1 82 ? 13.243 -8.013 -3.859 1.00 93.44 82 SER A O 1
ATOM 661 N N . ARG A 1 83 ? 14.684 -8.044 -5.563 1.00 93.81 83 ARG A N 1
ATOM 662 C CA . ARG A 1 83 ? 13.624 -8.024 -6.576 1.00 93.81 83 ARG A CA 1
ATOM 663 C C . ARG A 1 83 ? 12.762 -9.284 -6.493 1.00 93.81 83 ARG A C 1
ATOM 665 O O . ARG A 1 83 ? 11.537 -9.179 -6.464 1.00 93.81 83 ARG A O 1
ATOM 672 N N . TYR A 1 84 ? 13.374 -10.464 -6.402 1.00 93.94 84 TYR A N 1
ATOM 673 C CA . TYR A 1 84 ? 12.649 -11.731 -6.285 1.00 93.94 84 TYR A CA 1
ATOM 674 C C . TYR A 1 84 ? 11.792 -11.801 -5.014 1.00 93.94 84 TYR A C 1
ATOM 676 O O . TYR A 1 84 ? 10.627 -12.181 -5.088 1.00 93.94 84 TYR A O 1
ATOM 684 N N . SER A 1 85 ? 12.307 -11.359 -3.862 1.00 94.38 85 SER A N 1
ATOM 685 C CA . SER A 1 85 ? 11.527 -11.332 -2.616 1.00 94.38 85 SER A CA 1
ATOM 686 C C . SER A 1 85 ? 10.301 -10.415 -2.719 1.00 94.38 85 SER A C 1
ATOM 688 O O . SER A 1 85 ? 9.236 -10.736 -2.185 1.00 94.38 85 SER A O 1
ATOM 690 N N . THR A 1 86 ? 10.416 -9.314 -3.470 1.00 95.12 86 THR A N 1
ATOM 691 C CA . THR A 1 86 ? 9.281 -8.437 -3.788 1.00 95.12 86 THR A CA 1
ATOM 692 C C . THR A 1 86 ? 8.244 -9.161 -4.654 1.00 95.12 86 THR A C 1
ATOM 694 O O . THR A 1 86 ? 7.046 -9.062 -4.383 1.00 95.12 86 THR A O 1
ATOM 697 N N . LEU A 1 87 ? 8.677 -9.912 -5.675 1.00 95.00 87 LEU A N 1
ATOM 698 C CA . LEU A 1 87 ? 7.769 -10.690 -6.527 1.00 95.00 87 LEU A CA 1
ATOM 699 C C . LEU A 1 87 ? 7.035 -11.766 -5.721 1.00 95.00 87 LEU A C 1
ATOM 701 O O . LEU A 1 87 ? 5.817 -11.882 -5.821 1.00 95.00 87 LEU A O 1
ATOM 705 N N . GLU A 1 88 ? 7.759 -12.507 -4.885 1.00 95.25 88 GLU A N 1
ATOM 706 C CA . GLU A 1 88 ? 7.194 -13.508 -3.974 1.00 95.25 88 GLU A CA 1
ATOM 707 C C . GLU A 1 88 ? 6.135 -12.900 -3.051 1.00 95.25 88 GLU A C 1
ATOM 709 O O . GLU A 1 88 ? 5.068 -13.483 -2.842 1.00 95.25 88 GLU A O 1
ATOM 714 N N . ARG A 1 89 ? 6.386 -11.693 -2.527 1.00 93.44 89 ARG A N 1
ATOM 715 C CA . ARG A 1 89 ? 5.387 -10.965 -1.739 1.00 93.44 89 ARG A CA 1
ATOM 716 C C . ARG A 1 89 ? 4.145 -10.647 -2.564 1.00 93.44 89 ARG A C 1
ATOM 718 O O . ARG A 1 89 ? 3.048 -10.956 -2.116 1.00 93.44 89 ARG A O 1
ATOM 725 N N . LEU A 1 90 ? 4.302 -10.103 -3.770 1.00 93.38 90 LEU A N 1
ATOM 726 C CA . LEU A 1 90 ? 3.170 -9.802 -4.651 1.00 93.38 90 LEU A CA 1
ATOM 727 C C . LEU A 1 90 ? 2.341 -11.041 -5.002 1.00 93.38 90 LEU A C 1
ATOM 729 O O . LEU A 1 90 ? 1.111 -10.989 -4.994 1.00 93.38 90 LEU A O 1
ATOM 733 N N . VAL A 1 91 ? 3.007 -12.156 -5.304 1.00 94.94 91 VAL A N 1
ATOM 734 C CA . VAL A 1 91 ? 2.349 -13.435 -5.585 1.00 94.94 91 VAL A CA 1
ATOM 735 C C . VAL A 1 91 ? 1.553 -13.885 -4.365 1.00 94.94 91 VAL A C 1
ATOM 737 O O . VAL A 1 91 ? 0.361 -14.164 -4.490 1.00 94.94 91 VAL A O 1
ATOM 740 N N . ARG A 1 92 ? 2.168 -13.892 -3.178 1.00 93.06 92 ARG A N 1
ATOM 741 C CA . ARG A 1 92 ? 1.503 -14.256 -1.920 1.00 93.06 92 ARG A CA 1
ATOM 742 C C . ARG A 1 92 ? 0.299 -13.366 -1.620 1.00 93.06 92 ARG A C 1
ATOM 744 O O . ARG A 1 92 ? -0.771 -13.893 -1.323 1.00 93.06 92 ARG A O 1
ATOM 751 N N . ASP A 1 93 ? 0.439 -12.049 -1.749 1.00 90.62 93 ASP A N 1
ATOM 752 C CA . ASP A 1 93 ? -0.654 -11.094 -1.536 1.00 90.62 93 ASP A CA 1
ATOM 753 C C . ASP A 1 93 ? -1.824 -11.399 -2.491 1.00 90.62 93 ASP A C 1
ATOM 755 O O . ASP A 1 93 ? -2.996 -11.383 -2.102 1.00 90.62 93 ASP A O 1
ATOM 759 N N . ARG A 1 94 ? -1.516 -11.768 -3.744 1.00 91.44 94 ARG A N 1
ATOM 760 C CA . ARG A 1 94 ? -2.528 -12.138 -4.738 1.00 91.44 94 ARG A CA 1
ATOM 761 C C . ARG A 1 94 ? -3.206 -13.471 -4.436 1.00 91.44 94 ARG A C 1
ATOM 763 O O . ARG A 1 94 ? -4.413 -13.567 -4.667 1.00 91.44 94 ARG A O 1
ATOM 770 N N . VAL A 1 95 ? -2.458 -14.453 -3.930 1.00 92.88 95 VAL A N 1
ATOM 771 C CA . VAL A 1 95 ? -2.975 -15.762 -3.499 1.00 92.88 95 VAL A CA 1
ATOM 772 C C . VAL A 1 95 ? -3.929 -15.582 -2.324 1.00 92.88 95 VAL A C 1
ATOM 774 O O . VAL A 1 95 ? -5.043 -16.092 -2.366 1.00 92.88 95 VAL A O 1
ATOM 777 N N . LEU A 1 96 ? -3.542 -14.805 -1.310 1.00 90.44 96 LEU A N 1
ATOM 778 C CA .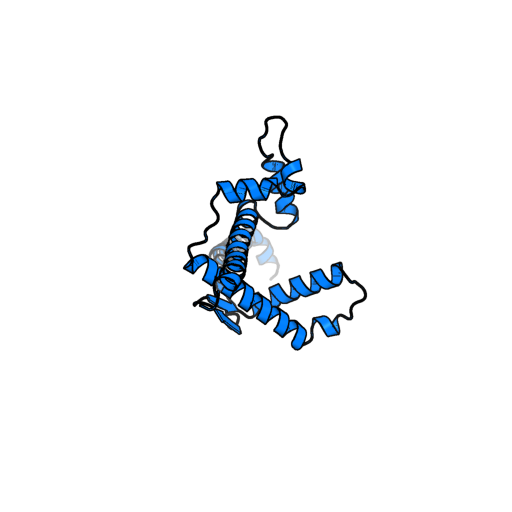 LEU A 1 96 ? -4.395 -14.538 -0.151 1.00 90.44 96 LEU A CA 1
ATOM 779 C C . LEU A 1 96 ? -5.678 -13.799 -0.543 1.00 90.44 96 LEU A C 1
ATOM 781 O O . LEU A 1 96 ? -6.759 -14.134 -0.063 1.00 90.44 96 LEU A O 1
ATOM 785 N N . ALA A 1 97 ? -5.582 -12.827 -1.453 1.00 88.19 97 ALA A N 1
ATOM 786 C CA . ALA A 1 97 ? -6.755 -12.133 -1.974 1.00 88.19 97 ALA A CA 1
ATOM 787 C C . ALA A 1 97 ? -7.678 -13.057 -2.792 1.00 88.19 97 ALA A C 1
ATOM 789 O O . ALA A 1 97 ? -8.898 -12.905 -2.729 1.00 88.19 97 ALA A O 1
ATOM 790 N N . ALA A 1 98 ? -7.116 -14.000 -3.557 1.00 89.31 98 ALA A N 1
ATOM 791 C CA . ALA A 1 98 ? -7.895 -15.013 -4.271 1.00 89.31 98 ALA A CA 1
ATOM 792 C C . ALA A 1 98 ? -8.600 -15.957 -3.285 1.00 89.31 98 ALA A C 1
ATOM 794 O O . ALA A 1 98 ? -9.815 -16.102 -3.355 1.00 89.31 98 ALA A O 1
ATOM 795 N N . ALA A 1 99 ? -7.883 -16.467 -2.281 1.00 87.88 99 ALA A N 1
ATOM 796 C CA . ALA A 1 99 ? -8.459 -17.298 -1.227 1.00 87.88 99 ALA A CA 1
ATOM 797 C C . ALA A 1 99 ? -9.596 -16.583 -0.475 1.00 87.88 99 ALA A C 1
ATOM 799 O O . ALA A 1 99 ? -10.657 -17.163 -0.262 1.00 87.88 99 ALA A O 1
ATOM 800 N N . ALA A 1 100 ? -9.426 -15.301 -0.129 1.00 87.69 100 ALA A N 1
ATOM 801 C CA . ALA A 1 100 ? -10.477 -14.514 0.522 1.00 87.69 100 ALA A CA 1
ATOM 802 C C . ALA A 1 100 ? -11.746 -14.418 -0.336 1.00 87.69 100 ALA A C 1
ATOM 804 O O . ALA A 1 100 ? -12.860 -14.499 0.183 1.00 87.69 100 ALA A O 1
ATOM 805 N N . LYS A 1 101 ? -11.578 -14.258 -1.653 1.00 86.75 101 LYS A N 1
ATOM 806 C CA . LYS A 1 101 ? -12.685 -14.219 -2.608 1.00 86.75 101 LYS A CA 1
ATOM 807 C C . LYS A 1 101 ? -13.376 -15.580 -2.717 1.00 86.75 101 LYS A C 1
ATOM 809 O O . LYS A 1 101 ? -14.601 -15.620 -2.642 1.00 86.75 101 LYS A O 1
ATOM 814 N N . ASP A 1 102 ? -12.610 -16.659 -2.858 1.00 87.25 102 ASP A N 1
ATOM 815 C CA . ASP A 1 102 ? -13.131 -18.024 -3.009 1.00 87.25 102 ASP A CA 1
ATOM 816 C C . ASP A 1 102 ? -13.872 -18.499 -1.755 1.00 87.25 102 ASP A C 1
ATOM 818 O O . ASP A 1 102 ? -14.893 -19.175 -1.841 1.00 87.25 102 ASP A O 1
ATOM 822 N N . MET A 1 103 ? -13.414 -18.078 -0.576 1.00 85.75 103 MET A N 1
ATOM 823 C CA . MET A 1 103 ? -14.083 -18.338 0.701 1.00 85.75 103 MET A CA 1
ATOM 824 C C . MET A 1 103 ? -15.265 -17.392 0.973 1.00 85.75 103 MET A C 1
ATOM 826 O O . MET A 1 103 ? -15.846 -17.438 2.056 1.00 85.75 103 MET A O 1
ATOM 830 N N . HIS A 1 104 ? -15.610 -16.504 0.032 1.00 84.62 104 HIS A N 1
ATOM 831 C CA . HIS A 1 104 ? -16.638 -15.470 0.191 1.00 84.62 104 HIS A CA 1
ATOM 832 C C . HIS A 1 104 ? -16.448 -14.584 1.435 1.00 84.62 104 HIS A C 1
ATOM 834 O O . HIS A 1 104 ? -17.407 -14.040 1.987 1.00 84.62 104 HIS A O 1
ATOM 840 N N . LEU A 1 105 ? -15.198 -14.387 1.862 1.00 83.44 105 LEU A N 1
ATOM 841 C CA . LEU A 1 105 ? -14.837 -13.543 2.998 1.00 83.44 105 LEU A CA 1
ATOM 842 C C . LEU A 1 105 ? -14.830 -12.079 2.567 1.00 83.44 105 LEU A C 1
ATOM 844 O O . LEU A 1 105 ? -13.789 -11.432 2.458 1.00 83.44 105 LEU A O 1
ATOM 848 N N . VAL A 1 106 ? -16.016 -11.541 2.297 1.00 80.38 106 VAL A N 1
ATOM 849 C CA . VAL A 1 106 ? -16.203 -10.127 1.975 1.00 80.38 106 VAL A CA 1
ATOM 850 C C . VAL A 1 106 ? -16.454 -9.355 3.263 1.00 80.38 106 VAL A C 1
ATOM 852 O O . VAL A 1 106 ? -17.354 -9.664 4.043 1.00 80.38 106 VAL A O 1
ATOM 855 N N . THR A 1 107 ? -15.652 -8.322 3.493 1.00 86.25 107 THR A N 1
ATOM 856 C CA . THR A 1 107 ? -15.847 -7.426 4.631 1.00 86.25 107 THR A CA 1
ATOM 857 C C . THR A 1 107 ? -17.091 -6.562 4.411 1.00 86.25 107 THR A C 1
ATOM 859 O O . THR A 1 107 ? -17.164 -5.808 3.439 1.00 86.25 107 THR A O 1
ATOM 862 N N . SER A 1 108 ? -18.059 -6.665 5.327 1.00 88.88 108 SER A N 1
ATOM 863 C CA . SER A 1 108 ? -19.282 -5.858 5.310 1.00 88.88 108 SER A CA 1
ATOM 864 C C . SER A 1 108 ? -19.010 -4.388 5.624 1.00 88.88 108 SER A C 1
ATOM 866 O O . SER A 1 108 ? -18.056 -4.057 6.333 1.00 88.88 108 SER A O 1
ATOM 868 N N . ASP A 1 109 ? -19.896 -3.502 5.174 1.00 88.62 109 ASP A N 1
ATOM 869 C CA . ASP A 1 109 ? -19.758 -2.058 5.399 1.00 88.62 109 ASP A CA 1
ATOM 870 C C . ASP A 1 109 ? -19.770 -1.699 6.889 1.00 88.62 109 ASP A C 1
ATOM 872 O O . ASP A 1 109 ? -18.992 -0.864 7.340 1.00 88.62 109 ASP A O 1
ATOM 876 N N . ALA A 1 110 ? -20.566 -2.408 7.696 1.00 88.62 110 ALA A N 1
ATOM 877 C CA . ALA A 1 110 ? -20.582 -2.231 9.147 1.00 88.62 110 ALA A CA 1
ATOM 878 C C . ALA A 1 110 ? -19.260 -2.649 9.821 1.00 88.62 110 ALA A C 1
ATOM 880 O O . ALA A 1 110 ? -18.890 -2.113 10.868 1.00 88.62 110 ALA A O 1
ATOM 881 N N . ARG A 1 111 ? -18.541 -3.634 9.265 1.00 89.56 111 ARG A N 1
ATOM 882 C CA . ARG A 1 111 ? -17.209 -4.014 9.755 1.00 89.56 111 ARG A CA 1
ATOM 883 C C . ARG A 1 111 ? -16.163 -2.998 9.311 1.00 89.56 111 ARG A C 1
ATOM 885 O O . ARG A 1 111 ? -15.384 -2.565 10.150 1.00 89.56 111 ARG A O 1
ATOM 892 N N . LEU A 1 112 ? -16.203 -2.582 8.046 1.00 91.31 112 LEU A N 1
ATOM 893 C CA . LEU A 1 112 ? -15.335 -1.533 7.517 1.00 91.31 112 LEU A CA 1
ATOM 894 C C . LEU A 1 112 ? -15.458 -0.246 8.344 1.00 91.31 112 LEU A C 1
ATOM 896 O O . LEU A 1 112 ? -14.451 0.257 8.826 1.00 91.31 112 LEU A O 1
ATOM 900 N N . ALA A 1 113 ? -16.679 0.235 8.589 1.00 89.12 113 ALA A N 1
ATOM 901 C CA . ALA A 1 113 ? -16.922 1.449 9.365 1.00 89.12 113 ALA A CA 1
ATOM 902 C C . ALA A 1 113 ? -16.337 1.374 10.786 1.00 89.12 113 ALA A C 1
ATOM 904 O O . ALA A 1 113 ? -15.728 2.336 11.248 1.00 89.12 113 ALA A O 1
ATOM 905 N N . ARG A 1 114 ? -16.473 0.227 11.466 1.00 89.94 114 ARG A N 1
ATOM 906 C CA . ARG A 1 114 ? -15.861 0.013 12.788 1.00 89.94 114 ARG A CA 1
ATOM 907 C C . ARG A 1 114 ? -14.338 0.043 12.719 1.00 89.94 114 ARG A C 1
ATOM 909 O O . ARG A 1 114 ? -13.723 0.779 13.477 1.00 89.94 114 ARG A O 1
ATOM 916 N N . SER A 1 115 ? -13.740 -0.677 11.774 1.00 90.81 115 SER A N 1
ATOM 917 C CA . SER A 1 115 ? -12.283 -0.691 11.607 1.00 90.81 115 SER A CA 1
ATOM 918 C C . SER A 1 115 ? -11.713 0.677 11.221 1.00 90.81 115 SER A C 1
ATOM 920 O O . SER A 1 115 ? -10.637 1.039 11.681 1.00 90.81 115 SER A O 1
ATOM 922 N N . LEU A 1 116 ? -12.436 1.482 10.438 1.00 90.25 116 LEU A N 1
ATOM 923 C CA . LEU A 1 116 ? -12.038 2.865 10.152 1.00 90.25 116 LEU A CA 1
ATOM 924 C C . LEU A 1 116 ? -12.049 3.732 11.417 1.00 90.25 116 LEU A C 1
ATOM 926 O O . LEU A 1 116 ? -11.155 4.550 11.603 1.00 90.25 116 LEU A O 1
ATOM 930 N N . GLN A 1 117 ? -13.024 3.535 12.306 1.00 88.88 117 GLN A N 1
ATOM 931 C CA . GLN A 1 117 ? -13.098 4.246 13.588 1.00 88.88 117 GLN A CA 1
ATOM 932 C C . GLN A 1 117 ? -12.024 3.808 14.593 1.00 88.88 117 GLN A C 1
ATOM 934 O O . GLN A 1 117 ? -11.731 4.556 15.519 1.00 88.88 117 GLN A O 1
ATOM 939 N N . GLU A 1 118 ? -11.426 2.630 14.424 1.00 90.06 118 GLU A N 1
ATOM 940 C CA . GLU A 1 118 ? -10.295 2.174 15.241 1.00 90.06 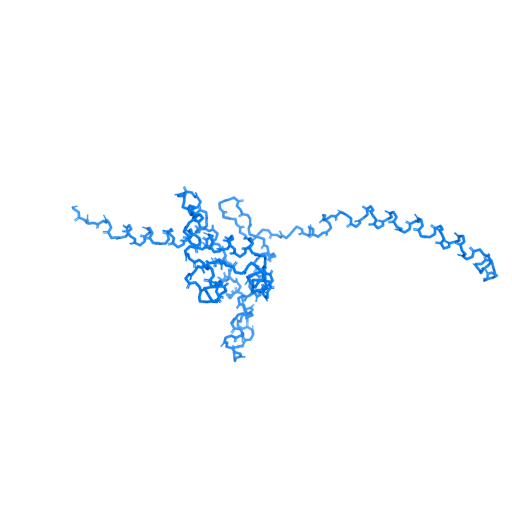118 GLU A CA 1
ATOM 941 C C . GLU A 1 118 ? -8.980 2.871 14.854 1.00 90.06 118 GLU A C 1
ATOM 943 O O . GLU A 1 118 ? -8.045 2.906 15.653 1.00 90.06 118 GLU A O 1
ATOM 948 N N . ILE A 1 119 ? -8.897 3.463 13.656 1.00 89.88 119 ILE A N 1
ATOM 949 C CA . ILE A 1 119 ? -7.712 4.193 13.197 1.00 89.88 119 ILE A CA 1
ATOM 950 C C . ILE A 1 119 ? -7.681 5.565 13.889 1.00 89.88 119 ILE A C 1
ATOM 952 O O . ILE A 1 119 ? -8.536 6.401 13.590 1.00 89.88 119 ILE A O 1
ATOM 956 N N . PRO A 1 120 ? -6.684 5.874 14.745 1.00 89.19 120 PRO A N 1
ATOM 957 C CA . PRO A 1 120 ? -6.683 7.108 15.541 1.00 89.19 120 PRO A CA 1
ATOM 958 C C . PRO A 1 120 ? -6.775 8.384 14.698 1.00 89.19 120 PRO A C 1
ATOM 960 O O . PRO A 1 120 ? -7.482 9.324 15.054 1.00 89.19 120 PRO A O 1
ATOM 963 N N . ALA A 1 121 ? -6.103 8.388 13.543 1.00 88.44 121 ALA A N 1
ATOM 964 C CA . ALA A 1 121 ? -6.117 9.509 12.609 1.00 88.44 121 ALA A CA 1
ATOM 965 C C . ALA A 1 121 ? -7.506 9.777 12.006 1.00 88.44 121 ALA A C 1
ATOM 967 O O . ALA A 1 121 ? -7.805 10.921 11.695 1.00 88.44 121 ALA A O 1
ATOM 968 N N . ILE A 1 122 ? -8.349 8.750 11.854 1.00 90.62 122 ILE A N 1
ATOM 969 C CA . ILE A 1 122 ? -9.719 8.871 11.330 1.00 90.62 122 ILE A CA 1
ATOM 970 C C . ILE A 1 122 ? -10.699 9.123 12.477 1.00 90.62 122 ILE A C 1
ATOM 972 O O . ILE A 1 122 ? -11.589 9.960 12.355 1.00 90.62 122 ILE A O 1
ATOM 976 N N . ALA A 1 123 ? -10.508 8.453 13.616 1.00 86.94 123 ALA A N 1
ATOM 977 C CA . ALA A 1 123 ? -11.293 8.661 14.828 1.00 86.94 123 ALA A CA 1
ATOM 978 C C . ALA A 1 123 ? -11.274 10.131 15.277 1.00 86.94 123 ALA A C 1
ATOM 980 O O . ALA A 1 123 ? -12.305 10.667 15.680 1.00 86.94 123 ALA A O 1
ATOM 981 N N . GLY A 1 124 ? -10.121 10.798 15.147 1.00 87.62 124 GLY A N 1
ATOM 982 C CA . GLY A 1 124 ? -9.959 12.224 15.439 1.00 87.62 124 GLY A CA 1
ATOM 983 C C . GLY A 1 124 ? -10.711 13.170 14.493 1.00 87.62 124 GLY A C 1
ATOM 984 O O . GLY A 1 124 ? -10.886 14.335 14.830 1.00 87.62 124 GLY A O 1
ATOM 985 N N . LEU A 1 125 ? -11.191 12.689 13.341 1.00 89.75 125 LEU A N 1
ATOM 986 C CA . LEU A 1 125 ? -11.996 13.471 12.389 1.00 89.75 125 LEU A CA 1
ATOM 987 C C . LEU A 1 125 ? -13.499 13.402 12.689 1.00 89.75 125 LEU A C 1
ATOM 989 O O . LEU A 1 125 ? -14.318 13.920 11.927 1.00 89.75 125 LEU A O 1
ATOM 993 N N . LYS A 1 126 ? -13.884 12.722 13.772 1.00 88.50 126 LYS A N 1
ATOM 994 C CA . LYS A 1 126 ? -15.269 12.656 14.220 1.00 88.50 126 LYS A CA 1
ATOM 995 C C . LYS A 1 126 ? -15.677 14.009 14.801 1.00 88.50 126 LYS A C 1
ATOM 997 O O . LYS A 1 126 ? -15.035 14.536 15.707 1.00 88.50 126 LYS A O 1
ATOM 1002 N N . ARG A 1 127 ? -16.763 14.568 14.283 1.00 87.56 127 ARG A N 1
ATOM 1003 C CA . ARG A 1 127 ? -17.359 15.812 14.770 1.00 87.56 127 ARG A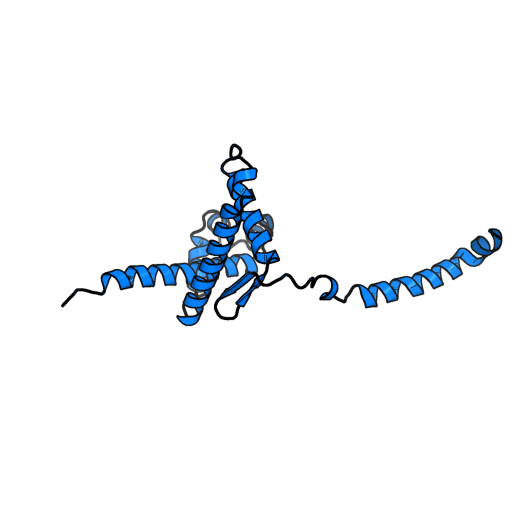 CA 1
ATOM 1004 C C . ARG A 1 127 ? -18.062 15.592 16.111 1.00 87.56 127 ARG A C 1
ATOM 1006 O O . ARG A 1 127 ? -18.343 14.463 16.514 1.00 87.56 127 ARG A O 1
ATOM 1013 N N . ALA A 1 128 ? -18.396 16.694 16.784 1.00 83.06 128 ALA A N 1
ATOM 1014 C CA . ALA A 1 128 ? -19.123 16.677 18.057 1.00 83.06 128 ALA A CA 1
ATOM 1015 C C . ALA A 1 128 ? -20.518 16.024 17.956 1.00 83.06 128 ALA A C 1
ATOM 1017 O O . ALA A 1 128 ? -21.018 15.496 18.944 1.00 83.06 128 ALA A O 1
ATOM 1018 N N . ASP A 1 129 ? -21.120 16.019 16.762 1.00 84.00 129 ASP A N 1
ATOM 1019 C CA . ASP A 1 129 ? -22.389 15.341 16.455 1.00 84.00 129 ASP A CA 1
ATOM 1020 C C . ASP A 1 129 ? -22.235 13.825 16.209 1.00 84.00 129 ASP A C 1
ATOM 1022 O O . ASP A 1 129 ? -23.216 13.109 16.018 1.00 84.00 129 ASP A O 1
ATOM 1026 N N . GLY A 1 130 ? -21.000 13.321 16.219 1.00 80.19 130 GLY A N 1
ATOM 1027 C CA . GLY A 1 130 ? -20.662 11.926 15.992 1.00 80.19 130 GLY A CA 1
ATOM 1028 C C . GLY A 1 130 ? -20.512 11.513 14.526 1.00 80.19 130 GLY A C 1
ATOM 1029 O O . GLY A 1 130 ? -20.200 10.347 14.274 1.00 80.19 130 GLY A O 1
ATOM 1030 N N . THR A 1 131 ? -20.679 12.430 13.571 1.00 84.81 131 THR A N 1
ATOM 1031 C CA . THR A 1 131 ? -20.446 12.180 12.140 1.00 84.81 131 THR A CA 1
ATOM 1032 C C . THR A 1 131 ? -18.967 12.323 11.779 1.00 84.81 131 THR A C 1
ATOM 1034 O O . THR A 1 131 ? -18.211 13.015 12.461 1.00 84.81 131 THR A O 1
ATOM 1037 N N . LEU A 1 132 ? -18.523 11.657 10.711 1.00 86.75 132 LEU A N 1
ATOM 1038 C CA . LEU A 1 132 ? -17.161 11.818 10.198 1.00 86.75 132 LEU A CA 1
ATOM 1039 C C . LEU A 1 132 ? -17.073 13.084 9.340 1.00 86.75 132 LEU A C 1
ATOM 1041 O O . LEU A 1 132 ? -17.929 13.317 8.479 1.00 86.75 132 LEU A O 1
ATOM 1045 N N . ASP A 1 133 ? -16.021 13.878 9.529 1.00 92.12 133 ASP A N 1
ATOM 1046 C CA . ASP A 1 133 ? -15.741 14.985 8.629 1.00 92.12 133 ASP A CA 1
ATOM 1047 C C . ASP A 1 133 ? -15.242 14.494 7.266 1.00 92.12 133 ASP A C 1
ATOM 1049 O O . ASP A 1 133 ? -14.078 14.140 7.098 1.00 92.12 133 ASP A O 1
ATOM 1053 N N . ALA A 1 134 ? -16.143 14.466 6.280 1.00 89.94 134 ALA A N 1
ATOM 1054 C CA . ALA A 1 134 ? -15.850 13.982 4.935 1.00 89.94 134 ALA A CA 1
ATOM 1055 C C . ALA A 1 134 ? -14.807 14.831 4.186 1.00 89.94 134 ALA A C 1
ATOM 1057 O O . ALA A 1 134 ? -14.085 14.298 3.342 1.00 89.94 134 ALA A O 1
ATOM 1058 N N . GLU A 1 135 ? -14.718 16.135 4.461 1.00 91.19 135 GLU A N 1
ATOM 1059 C CA . GLU A 1 135 ? -13.732 17.003 3.816 1.00 91.19 135 GLU A CA 1
ATOM 1060 C C . GLU A 1 135 ? -12.349 16.767 4.418 1.00 91.19 135 GLU A C 1
ATOM 1062 O O . GLU A 1 135 ? -11.393 16.521 3.679 1.00 91.19 135 GLU A O 1
ATOM 1067 N N . ALA A 1 136 ? -12.262 16.727 5.749 1.00 91.19 136 ALA A N 1
ATOM 1068 C CA . ALA A 1 136 ? -11.020 16.407 6.442 1.00 91.19 136 ALA A CA 1
ATOM 1069 C C . ALA A 1 136 ? -10.550 14.978 6.130 1.00 91.19 136 ALA A C 1
ATOM 1071 O O . ALA A 1 136 ? -9.359 14.745 5.934 1.00 91.19 136 ALA A O 1
ATOM 1072 N N . TYR A 1 137 ? -11.481 14.027 6.005 1.00 92.81 137 TYR A N 1
ATOM 1073 C CA . TYR A 1 137 ? -11.176 12.657 5.602 1.00 92.81 137 TYR A CA 1
ATOM 1074 C C . TYR A 1 137 ? -10.621 12.603 4.180 1.00 92.81 137 TYR A C 1
ATOM 1076 O O . TYR A 1 137 ? -9.575 11.994 3.960 1.00 92.81 137 TYR A O 1
ATOM 1084 N N . ARG A 1 138 ? -11.253 13.302 3.224 1.00 93.44 138 ARG A N 1
ATOM 1085 C CA . ARG A 1 138 ? -10.752 13.406 1.847 1.00 93.44 138 ARG A CA 1
ATOM 1086 C C . ARG A 1 138 ? -9.364 14.045 1.796 1.00 93.44 138 ARG A C 1
ATOM 1088 O O . ARG A 1 138 ? -8.514 13.563 1.055 1.00 93.44 138 ARG A O 1
ATOM 1095 N N . ALA A 1 139 ? -9.121 15.092 2.582 1.00 93.19 139 ALA A N 1
ATOM 1096 C CA . ALA A 1 139 ? -7.808 15.724 2.677 1.00 93.19 139 ALA A CA 1
ATOM 1097 C C . ALA A 1 139 ? -6.756 14.769 3.269 1.00 93.19 139 ALA A C 1
ATOM 1099 O O . ALA A 1 139 ? -5.645 14.672 2.744 1.00 93.19 139 ALA A O 1
ATOM 1100 N N . LEU A 1 140 ? -7.119 14.010 4.309 1.00 92.25 140 LEU A N 1
ATOM 1101 C CA . LEU A 1 140 ? -6.241 13.031 4.950 1.00 92.25 140 LEU A CA 1
ATOM 1102 C C . LEU A 1 140 ? -5.831 11.916 3.979 1.00 92.25 140 LEU A C 1
ATOM 1104 O O . LEU A 1 140 ? -4.640 11.652 3.819 1.00 92.25 140 LEU A O 1
ATOM 1108 N N . VAL A 1 141 ? -6.784 11.270 3.303 1.00 93.00 141 VAL A N 1
ATOM 1109 C CA . VAL A 1 141 ? -6.471 10.193 2.340 1.00 93.00 141 VAL A CA 1
ATOM 1110 C C . VAL A 1 141 ? -5.814 10.742 1.071 1.00 93.00 141 VAL A C 1
ATOM 1112 O O . VAL A 1 141 ? -4.892 10.127 0.536 1.00 93.00 141 VAL A O 1
ATOM 1115 N N . GLY A 1 142 ? -6.203 11.949 0.653 1.00 91.94 142 GLY A N 1
ATOM 1116 C CA . GLY A 1 142 ? -5.624 12.651 -0.489 1.00 91.94 142 GLY A CA 1
ATOM 1117 C C . GLY A 1 142 ? -4.147 12.995 -0.296 1.00 91.94 142 GLY A C 1
ATOM 1118 O O . GLY A 1 142 ? -3.385 12.943 -1.258 1.00 91.94 142 GLY A O 1
ATOM 1119 N N . SER A 1 143 ? -3.706 13.249 0.943 1.00 90.00 143 SER A N 1
ATOM 1120 C CA . SER A 1 143 ? -2.282 13.451 1.260 1.00 90.00 143 SER A CA 1
ATOM 1121 C C . SER A 1 143 ? -1.408 12.227 0.937 1.00 90.00 143 SER A C 1
ATOM 1123 O O . SER A 1 143 ? -0.211 12.367 0.702 1.00 90.00 143 SER A O 1
ATOM 1125 N N . GLN A 1 144 ? -2.016 11.039 0.857 1.00 85.69 144 GLN A N 1
ATOM 1126 C CA . GLN A 1 144 ? -1.370 9.776 0.492 1.00 85.69 144 GLN A CA 1
ATOM 1127 C C . GLN A 1 144 ? -1.578 9.415 -0.990 1.00 85.69 144 GLN A C 1
ATOM 1129 O O . GLN A 1 144 ? -1.255 8.305 -1.406 1.00 85.69 144 GLN A O 1
ATOM 1134 N N . GLY A 1 145 ? -2.143 10.325 -1.793 1.00 87.25 145 GLY A N 1
ATOM 1135 C CA . GLY A 1 145 ? -2.458 10.079 -3.202 1.00 87.25 145 GLY A CA 1
ATOM 1136 C C . GLY A 1 145 ? -3.638 9.127 -3.427 1.00 87.25 145 GLY A C 1
ATOM 1137 O O . GLY A 1 145 ? -3.781 8.587 -4.521 1.00 87.25 145 GLY A O 1
ATOM 1138 N N . LEU A 1 146 ? -4.475 8.902 -2.409 1.00 91.69 146 LEU A N 1
ATOM 1139 C CA . LEU A 1 146 ? -5.636 8.014 -2.478 1.00 91.69 146 LEU A CA 1
ATOM 1140 C C . LEU A 1 146 ? -6.944 8.809 -2.511 1.00 91.69 146 LEU A C 1
ATOM 1142 O O . LEU A 1 146 ? -7.053 9.886 -1.925 1.00 91.69 146 LEU A O 1
ATOM 1146 N N . THR A 1 147 ? -7.968 8.244 -3.151 1.00 94.06 147 THR A N 1
ATOM 1147 C CA . THR A 1 147 ? -9.353 8.694 -2.952 1.00 94.06 147 THR A CA 1
ATOM 1148 C C . THR A 1 147 ? -9.958 7.988 -1.733 1.00 94.06 147 THR A C 1
ATOM 1150 O O . THR A 1 147 ? -9.481 6.908 -1.365 1.00 94.06 147 THR A O 1
ATOM 1153 N N . PRO A 1 148 ? -11.012 8.547 -1.111 1.00 91.25 148 PRO A N 1
ATOM 1154 C CA . PRO A 1 148 ? -11.750 7.876 -0.038 1.00 91.25 148 PRO A CA 1
ATOM 1155 C C . PRO A 1 148 ? -12.154 6.444 -0.399 1.00 91.25 148 PRO A C 1
ATOM 1157 O O . PRO A 1 148 ? -11.897 5.513 0.359 1.00 91.25 148 PRO A O 1
ATOM 1160 N N . GLU A 1 149 ? -12.686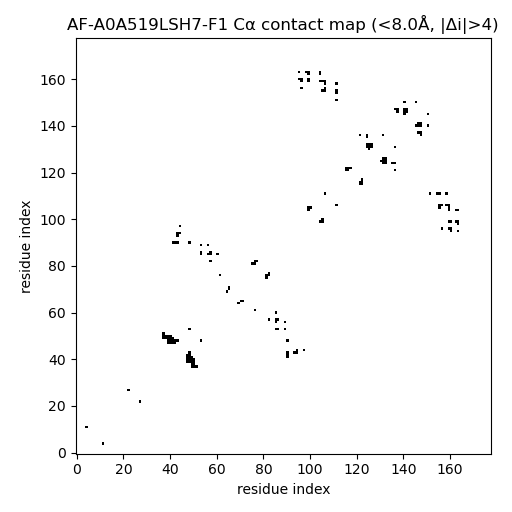 6.249 -1.604 1.00 92.12 149 GLU A N 1
ATOM 1161 C CA . GLU A 1 149 ? -13.159 4.952 -2.088 1.00 92.12 149 GLU A CA 1
ATOM 1162 C C . GLU A 1 149 ? -11.996 3.974 -2.290 1.00 92.12 149 GLU A C 1
ATOM 1164 O O . GLU A 1 149 ? -12.113 2.792 -1.971 1.00 92.12 149 GLU A O 1
ATOM 1169 N N . GLY A 1 150 ? -10.857 4.461 -2.794 1.00 92.12 150 GLY A N 1
ATOM 1170 C CA . GLY A 1 150 ? -9.648 3.656 -2.959 1.00 92.12 150 GLY A CA 1
ATOM 1171 C C . GLY A 1 150 ? -9.051 3.230 -1.618 1.00 92.12 150 GLY A C 1
ATOM 1172 O O . GLY A 1 150 ? -8.676 2.071 -1.447 1.00 92.12 150 GLY A O 1
ATOM 1173 N N . PHE A 1 151 ? -9.012 4.141 -0.645 1.00 93.06 151 PHE A N 1
ATOM 1174 C CA . PHE A 1 151 ? -8.564 3.830 0.709 1.00 93.06 151 PHE A CA 1
ATOM 1175 C C . PHE A 1 151 ? -9.484 2.801 1.379 1.00 93.06 151 PHE A C 1
ATOM 1177 O O . PHE A 1 151 ? -9.011 1.785 1.885 1.00 93.06 151 PHE A O 1
ATOM 1184 N N . GLU A 1 152 ? -10.799 3.000 1.315 1.00 92.69 152 GLU A N 1
ATOM 1185 C CA . GLU A 1 152 ? -11.782 2.056 1.850 1.00 92.69 152 GLU A CA 1
ATOM 1186 C C . GLU A 1 152 ? -11.713 0.686 1.173 1.00 92.69 152 GLU A C 1
ATOM 1188 O O . GLU A 1 152 ? -11.822 -0.341 1.844 1.00 92.69 152 GLU A O 1
ATOM 1193 N N . ALA A 1 153 ? -11.491 0.641 -0.143 1.00 91.56 153 ALA A N 1
ATOM 1194 C CA . ALA A 1 153 ? -11.284 -0.606 -0.869 1.00 91.56 153 ALA A CA 1
ATOM 1195 C C . ALA A 1 153 ? -10.026 -1.350 -0.392 1.00 91.56 153 ALA A C 1
ATOM 1197 O O . ALA A 1 153 ? -10.072 -2.575 -0.243 1.00 91.56 153 ALA A O 1
ATOM 1198 N N . ASN A 1 154 ? -8.937 -0.627 -0.106 1.00 90.31 154 ASN A N 1
ATOM 1199 C CA . ASN A 1 154 ? -7.717 -1.207 0.457 1.00 90.31 154 ASN A CA 1
ATOM 1200 C C . ASN A 1 154 ? -7.978 -1.786 1.852 1.00 90.31 154 ASN A C 1
ATOM 1202 O O . ASN A 1 154 ? -7.732 -2.969 2.071 1.00 90.31 154 ASN A O 1
ATOM 1206 N N . VAL A 1 155 ? -8.591 -1.010 2.754 1.00 92.38 155 VAL A N 1
ATOM 1207 C CA . VAL A 1 155 ? -8.940 -1.483 4.106 1.00 92.38 155 VAL A CA 1
ATOM 1208 C C . VAL A 1 155 ? -9.868 -2.698 4.040 1.00 92.38 155 VAL A C 1
ATOM 1210 O O . VAL A 1 155 ? -9.674 -3.680 4.756 1.00 92.38 155 VAL A O 1
ATOM 1213 N N . ARG A 1 156 ? -10.862 -2.681 3.142 1.00 92.81 156 ARG A N 1
ATOM 1214 C CA . ARG A 1 156 ? -11.781 -3.808 2.938 1.00 92.81 156 ARG A CA 1
ATOM 1215 C C . ARG A 1 156 ? -11.030 -5.069 2.496 1.00 92.81 156 ARG A C 1
ATOM 1217 O O . ARG A 1 156 ? -11.307 -6.145 3.028 1.00 92.81 156 ARG A O 1
ATOM 1224 N N . ARG A 1 157 ? -10.084 -4.946 1.556 1.00 88.62 157 ARG A N 1
ATOM 1225 C CA . ARG A 1 157 ? -9.231 -6.056 1.098 1.00 88.62 157 ARG A CA 1
ATOM 1226 C C . ARG A 1 157 ? -8.380 -6.604 2.241 1.00 88.62 157 ARG A C 1
ATOM 1228 O O . ARG A 1 157 ? -8.358 -7.818 2.429 1.00 88.62 157 ARG A O 1
ATOM 1235 N N . ASP A 1 158 ? -7.738 -5.737 3.012 1.00 88.75 158 ASP A N 1
ATOM 1236 C CA . ASP A 1 158 ? -6.860 -6.139 4.114 1.00 88.75 158 ASP A CA 1
ATOM 1237 C C . ASP A 1 158 ? -7.640 -6.886 5.203 1.00 88.75 158 ASP A C 1
ATOM 1239 O O . ASP A 1 158 ? -7.223 -7.946 5.666 1.00 88.75 158 ASP A O 1
ATOM 1243 N N . LEU A 1 159 ? -8.835 -6.402 5.555 1.00 90.50 159 LEU A N 1
ATOM 1244 C CA . LEU A 1 159 ? -9.727 -7.071 6.507 1.00 90.50 159 LEU A CA 1
ATOM 1245 C C . LEU A 1 159 ? -10.192 -8.448 6.019 1.00 90.50 159 LEU A C 1
ATOM 1247 O O . LEU A 1 159 ? -10.354 -9.365 6.827 1.00 90.50 159 LEU A O 1
ATOM 1251 N N . SER A 1 160 ? -10.413 -8.601 4.714 1.00 88.94 160 SER A N 1
ATOM 1252 C CA . SER A 1 160 ? -10.764 -9.880 4.094 1.00 88.94 160 SER A CA 1
ATOM 1253 C C . SER A 1 160 ? -9.586 -10.861 4.104 1.00 88.94 160 SER A C 1
ATOM 1255 O O . SER A 1 160 ? -9.754 -12.019 4.480 1.00 88.94 160 SER A O 1
ATOM 1257 N N . VAL A 1 161 ? -8.378 -10.398 3.779 1.00 86.94 161 VAL A N 1
ATOM 1258 C CA . VAL A 1 161 ? -7.150 -11.212 3.827 1.00 86.94 161 VAL A CA 1
ATOM 1259 C C . VAL A 1 161 ? -6.810 -11.639 5.259 1.00 86.94 161 VAL A C 1
ATOM 1261 O O . VAL A 1 161 ? -6.488 -12.803 5.499 1.00 86.94 161 VAL A O 1
ATOM 1264 N N . ASN A 1 162 ? -6.955 -10.743 6.236 1.00 86.69 162 ASN A N 1
ATOM 1265 C CA . ASN A 1 162 ? -6.735 -11.061 7.648 1.00 86.69 162 ASN A CA 1
ATOM 1266 C C . ASN A 1 162 ? -7.685 -12.155 8.161 1.00 86.69 162 ASN A C 1
ATOM 1268 O O . ASN A 1 162 ? -7.288 -12.976 8.987 1.00 86.69 162 ASN A O 1
ATOM 1272 N N . GLN A 1 163 ? -8.920 -12.215 7.651 1.00 83.50 163 GLN A N 1
ATOM 1273 C CA . GLN A 1 163 ? -9.857 -13.293 7.986 1.00 83.50 163 GLN A CA 1
ATOM 1274 C C . GLN A 1 163 ? -9.401 -14.652 7.445 1.00 83.50 163 GLN A C 1
ATOM 1276 O O . GLN A 1 163 ? -9.539 -15.645 8.156 1.00 83.50 163 GLN A O 1
ATOM 1281 N N . VAL A 1 164 ? -8.806 -14.703 6.247 1.00 83.25 164 VAL A N 1
ATOM 1282 C CA . VAL A 1 164 ? -8.214 -15.941 5.705 1.00 83.25 164 VAL A CA 1
ATOM 1283 C C . VAL A 1 164 ? -7.110 -16.442 6.631 1.00 83.25 164 VAL A C 1
ATOM 1285 O O . VAL A 1 164 ? -7.126 -17.599 7.043 1.00 83.25 164 VAL A O 1
ATOM 1288 N N . MET A 1 165 ? -6.179 -15.563 7.011 1.00 81.06 165 MET A N 1
ATOM 1289 C CA . MET A 1 165 ? -5.066 -15.935 7.891 1.00 81.06 165 MET A CA 1
ATOM 1290 C C . MET A 1 165 ? -5.554 -16.404 9.269 1.00 81.06 165 MET A C 1
ATOM 1292 O O . MET A 1 165 ? -5.067 -17.413 9.780 1.00 81.06 165 MET A O 1
ATOM 1296 N N . GLY A 1 166 ? -6.554 -15.726 9.843 1.00 78.12 166 GLY A N 1
ATOM 1297 C CA . GLY A 1 166 ? -7.172 -16.129 11.108 1.00 78.12 166 GLY A CA 1
ATOM 1298 C C . GLY A 1 166 ? -7.898 -17.477 11.028 1.00 78.12 166 GLY A C 1
ATOM 1299 O O . GLY A 1 166 ? -7.790 -18.281 11.950 1.00 78.12 166 GLY A O 1
ATOM 1300 N N . GLY A 1 167 ? -8.583 -17.761 9.915 1.00 72.12 167 GLY A N 1
ATOM 1301 C CA . GLY A 1 167 ? -9.229 -19.053 9.671 1.00 72.12 167 GLY A CA 1
ATOM 1302 C C . GLY A 1 167 ? -8.229 -20.207 9.566 1.00 72.12 167 GLY A C 1
ATOM 1303 O O . GLY A 1 167 ? -8.440 -21.254 10.172 1.00 72.12 167 GLY A O 1
ATOM 1304 N N . VAL A 1 168 ? -7.101 -19.995 8.877 1.00 70.50 168 VAL A N 1
ATOM 1305 C CA . VAL A 1 168 ? -6.015 -20.986 8.778 1.00 70.50 168 VAL A CA 1
ATOM 1306 C C . VAL A 1 168 ? -5.409 -21.269 10.155 1.00 70.50 168 VAL A C 1
ATOM 1308 O O . VAL A 1 168 ? -5.299 -22.432 10.541 1.00 70.50 168 VAL A O 1
ATOM 1311 N N . MET A 1 169 ? -5.092 -20.228 10.934 1.00 68.50 169 MET A N 1
ATOM 1312 C CA . MET A 1 169 ? -4.563 -20.390 12.295 1.00 68.50 169 MET A CA 1
ATOM 1313 C C . MET A 1 169 ? -5.561 -21.082 13.232 1.00 68.50 169 MET A C 1
ATOM 1315 O O . MET A 1 169 ? -5.158 -21.935 14.012 1.00 68.50 169 MET A O 1
ATOM 1319 N N . GLY A 1 170 ? -6.857 -20.772 13.130 1.00 60.75 170 GLY A N 1
ATOM 1320 C CA . GLY A 1 170 ? -7.906 -21.440 13.908 1.00 60.75 170 GLY A CA 1
ATOM 1321 C C . GLY A 1 170 ? -8.114 -22.909 13.520 1.00 60.75 170 GLY A C 1
ATOM 1322 O O . GLY A 1 170 ? -8.374 -23.737 14.387 1.00 60.75 170 GLY A O 1
ATOM 1323 N N . SER A 1 171 ? -7.947 -23.255 12.239 1.00 61.31 171 SER A N 1
ATOM 1324 C CA . SER A 1 171 ? -8.053 -24.639 11.748 1.00 61.31 171 SER A CA 1
ATOM 1325 C C . SER A 1 171 ? -6.843 -25.514 12.098 1.00 61.31 171 SER A C 1
ATOM 1327 O O . SER A 1 171 ? -6.986 -26.727 12.225 1.00 61.31 171 SER A O 1
ATOM 1329 N N . ALA A 1 172 ? -5.669 -24.908 12.316 1.00 57.84 172 ALA A N 1
ATOM 1330 C CA . ALA A 1 172 ? -4.448 -25.618 12.701 1.00 57.84 172 ALA A CA 1
ATOM 1331 C C . ALA A 1 172 ? -4.525 -26.240 14.111 1.00 57.84 172 ALA A C 1
ATOM 1333 O O . ALA A 1 172 ? -3.748 -27.136 14.423 1.00 57.84 172 ALA A O 1
ATOM 1334 N N . PHE A 1 173 ? -5.480 -25.806 14.940 1.00 55.78 173 PHE A N 1
ATOM 1335 C CA . PHE A 1 173 ? -5.766 -26.395 16.252 1.00 55.78 173 PHE A CA 1
ATOM 1336 C C . PHE A 1 173 ? -6.927 -27.409 16.228 1.00 55.78 173 PHE A C 1
ATOM 1338 O O . PHE A 1 173 ? -7.337 -27.881 17.281 1.00 55.78 173 PHE A O 1
ATOM 1345 N N . GLY A 1 174 ? -7.481 -27.736 15.051 1.00 53.06 174 GLY A N 1
ATOM 1346 C CA . GLY A 1 174 ? -8.658 -28.603 14.909 1.00 53.06 174 GLY A CA 1
ATOM 1347 C C . GLY A 1 174 ? -8.374 -30.090 14.674 1.00 53.06 174 GLY A C 1
ATOM 1348 O O . GLY A 1 174 ? -9.318 -30.874 14.630 1.00 53.06 174 GLY A O 1
ATOM 1349 N N . THR A 1 175 ? -7.116 -30.507 14.517 1.00 51.38 175 THR A N 1
ATOM 1350 C CA . THR A 1 175 ? -6.765 -31.934 14.516 1.00 51.38 175 THR A CA 1
ATOM 1351 C C . THR A 1 175 ? -6.308 -32.345 15.907 1.00 51.38 175 THR A C 1
ATOM 1353 O O . THR A 1 175 ? -5.117 -32.552 16.142 1.00 51.38 175 THR A O 1
ATOM 1356 N N . ASP A 1 176 ? -7.263 -32.478 16.825 1.00 49.94 176 ASP A N 1
ATOM 1357 C CA . ASP A 1 176 ? -7.110 -33.470 17.882 1.00 49.94 176 ASP A CA 1
ATOM 1358 C C . ASP A 1 176 ? -7.013 -34.823 17.172 1.00 49.94 176 ASP A C 1
ATOM 1360 O O . ASP A 1 176 ? -7.966 -35.287 16.543 1.00 49.94 176 ASP A O 1
ATOM 1364 N N . ALA A 1 177 ? -5.820 -35.412 17.193 1.00 52.47 177 ALA A N 1
ATOM 1365 C CA . ALA A 1 177 ? -5.649 -36.809 16.847 1.00 52.47 177 ALA A CA 1
ATOM 1366 C C . ALA A 1 177 ? -6.535 -37.632 17.798 1.00 52.47 177 ALA A C 1
ATOM 1368 O O . ALA A 1 177 ? -6.237 -37.729 18.989 1.00 52.47 177 ALA A O 1
ATOM 1369 N N . GLN A 1 178 ? -7.640 -38.161 17.273 1.00 38.56 178 GLN A N 1
ATOM 1370 C CA . GLN A 1 178 ? -8.341 -39.307 17.852 1.00 38.56 178 GLN A CA 1
ATOM 1371 C C . GLN A 1 178 ? -7.718 -40.597 17.330 1.00 38.56 178 GLN A C 1
ATOM 1373 O O . GLN A 1 178 ? -7.389 -40.641 16.121 1.00 38.56 178 GLN A O 1
#

Nearest PDB structures (foldseek):
  1gh0-assembly1_A  TM=3.559E-01  e=2.818E+00  Limnospira platensis
  7ezx-assembly1_CK  TM=3.763E-01  e=6.024E+00  Porphyridium purpureum